Protein AF-I0AMF3-F1 (afdb_monomer_lite)

Secondary structure (DSSP, 8-state):
-PPPEEEE-TTSTTHHHHHHHHHTTT--EEEEEESSS---TTHHHHHT-TTEEEEEEE-STTHHHHHHHHHHHHHHH-SS-PEEEE---SSSS-TTSS--SEE-----HHHHHHHHHHHHHTT--S-EEEEEEEETTTTEEEEEEEEETB--THHHHHHHTT--HHHHHHHHHTTPPPPP------S--EE-HHHHHHHHHH-SS-HHHHHHHHHHHHTT-SEESS--GGGGGGS--

Sequence (237 aa):
MSNPALVLNCNNIMAWPVIRLLGKNNIPVDAIFGNRKTKANYYDILKNSKYIRNALLFDENKYEENLINLLIEYGQQCKLKPVLFLASDSVLIPPHLGNTSIATPFYDEQLKQLCEDIYKKLNLVGYANIEIKLDPRDNEYKIIEITTNRCNRQFAVTTLNGLNLPNQLYRFELNLSPQKVNYNFSWNFWMSEANEIRRIKGLKQNKLKEIFLLARRILKTGIFEIFDLRILSHLWH

Structure (mmCIF, N/CA/C/O backbone):
data_AF-I0AMF3-F1
#
_entry.id   AF-I0AMF3-F1
#
loop_
_atom_site.group_PDB
_atom_site.id
_atom_site.type_symbol
_atom_site.label_atom_id
_atom_site.label_alt_id
_atom_site.label_comp_id
_atom_site.label_asym_id
_atom_site.label_entity_id
_atom_site.label_seq_id
_atom_site.pdbx_PDB_ins_code
_atom_site.Cartn_x
_atom_site.Cartn_y
_atom_site.Cartn_z
_atom_site.occupancy
_atom_site.B_iso_or_equiv
_atom_site.auth_seq_id
_atom_site.auth_comp_id
_atom_site.auth_asym_id
_atom_site.auth_atom_id
_atom_site.pdbx_PDB_model_num
ATOM 1 N N . MET A 1 1 ? -19.870 3.910 14.026 1.00 58.53 1 MET A N 1
ATOM 2 C CA . MET A 1 1 ? -18.508 4.342 13.633 1.00 58.53 1 MET A CA 1
ATOM 3 C C . MET A 1 1 ? -17.761 3.115 13.141 1.00 58.53 1 MET A C 1
ATOM 5 O O . MET A 1 1 ? -17.931 2.072 13.753 1.00 58.53 1 MET A O 1
ATOM 9 N N . SER A 1 2 ? -17.021 3.207 12.037 1.00 79.81 2 SER A N 1
ATOM 10 C CA . SER A 1 2 ? -16.175 2.117 11.531 1.00 79.81 2 SER A CA 1
ATOM 11 C C . SER A 1 2 ? -14.818 2.095 12.245 1.00 79.81 2 SER A C 1
ATOM 13 O O . SER A 1 2 ? -14.379 3.113 12.786 1.00 79.81 2 SER A O 1
ATOM 15 N N . ASN A 1 3 ? -14.162 0.933 12.270 1.00 92.38 3 ASN A N 1
ATOM 16 C CA . ASN A 1 3 ? -12.818 0.766 12.823 1.00 92.38 3 ASN A CA 1
ATOM 17 C C . ASN A 1 3 ? -11.827 1.680 12.076 1.00 92.38 3 ASN A C 1
ATOM 19 O O . ASN A 1 3 ? -11.822 1.668 10.843 1.00 92.38 3 ASN A O 1
ATOM 23 N N . PRO A 1 4 ? -10.990 2.474 12.756 1.00 94.62 4 PRO A N 1
ATOM 24 C CA . PRO A 1 4 ? -10.030 3.315 12.057 1.00 94.62 4 PRO A CA 1
ATOM 25 C C . PRO A 1 4 ? -8.899 2.495 11.441 1.00 94.62 4 PRO A C 1
ATOM 27 O O . PRO A 1 4 ? -8.455 1.495 12.004 1.00 94.62 4 PRO A O 1
ATOM 30 N N . ALA A 1 5 ? -8.419 2.933 10.283 1.00 95.75 5 ALA A N 1
ATOM 31 C CA . ALA A 1 5 ? -7.165 2.463 9.724 1.00 95.75 5 ALA A CA 1
ATOM 32 C C . ALA A 1 5 ? -6.023 3.330 10.264 1.00 95.75 5 ALA A C 1
ATOM 34 O O . ALA A 1 5 ? -6.049 4.548 10.102 1.00 95.75 5 ALA A O 1
ATOM 35 N N . LEU A 1 6 ? -5.033 2.706 10.896 1.00 95.31 6 LEU A N 1
ATOM 36 C CA . LEU A 1 6 ? -3.836 3.368 11.402 1.00 95.31 6 LEU A CA 1
ATOM 37 C C . LEU A 1 6 ? -2.685 3.144 10.419 1.00 95.31 6 LEU A C 1
ATOM 39 O O . LEU A 1 6 ? -2.261 2.008 10.219 1.00 95.31 6 LEU A O 1
ATOM 43 N N . VAL A 1 7 ? -2.177 4.208 9.799 1.00 93.12 7 VAL A N 1
ATOM 44 C CA . VAL A 1 7 ? -1.093 4.131 8.807 1.00 93.12 7 VAL A CA 1
ATOM 45 C C . VAL A 1 7 ? 0.220 4.594 9.437 1.00 93.12 7 VAL A C 1
ATOM 47 O O . VAL A 1 7 ? 0.329 5.725 9.914 1.00 93.12 7 VAL A O 1
ATOM 50 N N . LEU A 1 8 ? 1.231 3.722 9.437 1.00 89.94 8 LEU A N 1
ATOM 51 C CA . LEU A 1 8 ? 2.560 3.999 9.992 1.00 89.94 8 LEU A CA 1
ATOM 52 C C . LEU A 1 8 ? 3.525 4.535 8.940 1.00 89.94 8 LEU A C 1
ATOM 54 O O . LEU A 1 8 ? 3.386 4.255 7.751 1.00 89.94 8 LEU A O 1
ATOM 58 N N . ASN A 1 9 ? 4.557 5.247 9.402 1.00 83.38 9 ASN A N 1
ATOM 59 C CA . ASN A 1 9 ? 5.622 5.810 8.567 1.00 83.38 9 ASN A CA 1
ATOM 60 C C . ASN A 1 9 ? 5.115 6.789 7.498 1.00 83.38 9 ASN A C 1
ATOM 62 O O . ASN A 1 9 ? 5.604 6.818 6.367 1.00 83.38 9 ASN A O 1
ATOM 66 N N . CYS A 1 10 ? 4.184 7.669 7.879 1.00 87.56 10 CYS A N 1
ATOM 67 C CA . CYS A 1 10 ? 3.593 8.658 6.973 1.00 87.56 10 CYS A CA 1
ATOM 68 C C . CYS A 1 10 ? 4.551 9.784 6.546 1.00 87.56 10 CYS A C 1
ATOM 70 O O . CYS A 1 10 ? 4.182 10.633 5.741 1.00 87.56 10 CYS A O 1
ATOM 72 N N . ASN A 1 11 ? 5.803 9.769 7.012 1.00 81.12 11 ASN A N 1
ATOM 73 C CA . ASN A 1 11 ? 6.880 10.596 6.460 1.00 81.12 11 ASN A CA 1
ATOM 74 C C . ASN A 1 11 ? 7.298 10.144 5.045 1.00 81.12 11 ASN A C 1
ATOM 76 O O . ASN A 1 11 ? 7.973 10.889 4.338 1.00 81.12 11 ASN A O 1
ATOM 80 N N . ASN A 1 12 ? 6.918 8.936 4.620 1.00 77.81 12 ASN A N 1
ATOM 81 C CA . ASN A 1 12 ? 7.235 8.391 3.305 1.00 77.81 12 ASN A CA 1
ATOM 82 C C . ASN A 1 12 ? 6.080 8.607 2.310 1.00 77.81 12 ASN A C 1
ATOM 84 O O . ASN A 1 12 ? 4.914 8.395 2.640 1.00 77.81 12 ASN A O 1
ATOM 88 N N . ILE A 1 13 ? 6.407 8.942 1.055 1.00 76.94 13 ILE A N 1
ATOM 89 C CA . ILE A 1 13 ? 5.426 9.084 -0.035 1.00 76.94 13 ILE A CA 1
ATOM 90 C C . ILE A 1 13 ? 4.586 7.818 -0.257 1.00 76.94 13 ILE A C 1
ATOM 92 O O . ILE A 1 13 ? 3.439 7.902 -0.685 1.00 76.94 13 ILE A O 1
ATOM 96 N N . MET A 1 14 ? 5.114 6.652 0.117 1.00 78.81 14 MET A N 1
ATOM 97 C CA . MET A 1 14 ? 4.415 5.370 0.050 1.00 78.81 14 MET A CA 1
ATOM 98 C C . MET A 1 14 ? 3.176 5.274 0.949 1.00 78.81 14 MET A C 1
ATOM 100 O O . MET A 1 14 ? 2.295 4.459 0.679 1.00 78.81 14 MET A O 1
ATOM 104 N N . ALA A 1 15 ? 3.050 6.126 1.970 1.00 84.19 15 ALA A N 1
ATOM 105 C CA . ALA A 1 15 ? 1.828 6.208 2.769 1.00 84.19 15 ALA A CA 1
ATOM 106 C C . ALA A 1 15 ? 0.674 6.863 1.998 1.00 84.19 15 ALA A C 1
ATOM 108 O O . ALA A 1 15 ? -0.495 6.579 2.263 1.00 84.19 15 ALA A O 1
ATOM 109 N N . TRP A 1 16 ? 0.984 7.707 1.008 1.00 82.94 16 TRP A N 1
ATOM 110 C CA . TRP A 1 16 ? -0.009 8.509 0.297 1.00 82.94 16 TRP A CA 1
ATOM 111 C C . TRP A 1 16 ? -1.062 7.668 -0.433 1.00 82.94 16 TRP A C 1
ATOM 113 O O . TRP A 1 16 ? -2.255 7.925 -0.234 1.00 82.94 16 TRP A O 1
ATOM 123 N N . PRO A 1 17 ? -0.700 6.640 -1.229 1.00 81.69 17 PRO A N 1
ATOM 124 C CA . PRO A 1 17 ? -1.695 5.786 -1.864 1.00 81.69 17 PRO A CA 1
ATOM 125 C C . PRO A 1 17 ? -2.581 5.065 -0.844 1.00 81.69 17 PRO A C 1
ATOM 127 O O . PRO A 1 17 ? -3.792 5.030 -1.034 1.00 81.69 17 PRO A O 1
ATOM 130 N N . VAL A 1 18 ? -2.017 4.550 0.254 1.00 88.00 18 VAL A N 1
ATOM 131 C CA . VAL A 1 18 ? -2.780 3.835 1.294 1.00 88.00 18 VAL A CA 1
ATOM 132 C C . VAL A 1 18 ? -3.832 4.754 1.917 1.00 88.00 18 VAL A C 1
ATOM 134 O O . VAL A 1 18 ? -5.021 4.439 1.877 1.00 88.00 18 VAL A O 1
ATOM 137 N N . ILE A 1 19 ? -3.411 5.930 2.395 1.00 90.44 19 ILE A N 1
ATOM 138 C CA . ILE A 1 19 ? -4.286 6.938 3.012 1.00 90.44 19 ILE A CA 1
ATOM 139 C C . ILE A 1 19 ? -5.438 7.311 2.071 1.00 90.44 19 ILE A C 1
ATOM 141 O O . ILE A 1 19 ? -6.606 7.293 2.460 1.00 90.44 19 ILE A O 1
ATOM 145 N N . ARG A 1 20 ? -5.134 7.606 0.802 1.00 86.31 20 ARG A N 1
ATOM 146 C CA . ARG A 1 20 ? -6.151 8.014 -0.179 1.00 86.31 20 ARG A CA 1
ATOM 147 C C . ARG A 1 20 ? -7.122 6.895 -0.520 1.00 86.31 20 ARG A C 1
ATOM 149 O O . ARG A 1 20 ? -8.313 7.154 -0.662 1.00 86.31 20 ARG A O 1
ATOM 156 N N . LEU A 1 21 ? -6.625 5.677 -0.725 1.00 87.44 21 LEU A N 1
ATOM 157 C CA . LEU A 1 21 ? -7.450 4.545 -1.146 1.00 87.44 21 LEU A CA 1
ATOM 158 C C . LEU A 1 21 ? -8.413 4.106 -0.048 1.00 87.44 21 LEU A C 1
ATOM 160 O O . LEU A 1 21 ? -9.546 3.743 -0.361 1.00 87.44 21 LEU A O 1
ATOM 164 N N . LEU A 1 22 ? -7.990 4.195 1.212 1.00 91.75 22 LEU A N 1
ATOM 165 C CA . LEU A 1 22 ? -8.854 3.976 2.367 1.00 91.75 22 LEU A CA 1
ATOM 166 C C . LEU A 1 22 ? -9.864 5.122 2.518 1.00 91.75 22 LEU A C 1
ATOM 168 O O . LEU A 1 22 ? -11.070 4.877 2.541 1.00 91.75 22 LEU A O 1
ATOM 172 N N . GLY A 1 23 ? -9.399 6.374 2.497 1.00 91.00 23 GLY A N 1
ATOM 173 C CA . GLY A 1 23 ? -10.263 7.547 2.634 1.00 91.00 23 GLY A CA 1
ATOM 174 C C . GLY A 1 23 ? -11.333 7.665 1.541 1.00 91.00 23 GLY A C 1
ATOM 175 O O . GLY A 1 23 ? -12.477 7.996 1.835 1.00 91.00 23 GLY A O 1
ATOM 176 N N . LYS A 1 24 ? -11.022 7.305 0.286 1.00 87.00 24 LYS A N 1
ATOM 177 C CA . LYS A 1 24 ? -12.006 7.242 -0.817 1.00 87.0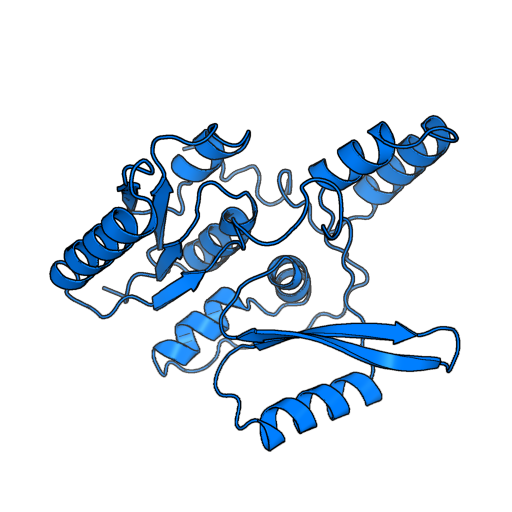0 24 LYS A CA 1
ATOM 178 C C . LYS A 1 24 ? -13.122 6.217 -0.591 1.00 87.00 24 LYS A C 1
ATOM 180 O O . LYS A 1 24 ? -14.181 6.343 -1.194 1.00 87.00 24 LYS A O 1
ATOM 185 N N . ASN A 1 25 ? -12.889 5.214 0.253 1.00 89.69 25 ASN A N 1
ATOM 186 C CA . ASN A 1 25 ? -13.902 4.244 0.669 1.00 89.69 25 ASN A CA 1
ATOM 187 C C . ASN A 1 25 ? -14.575 4.641 1.993 1.00 89.69 25 ASN A C 1
ATOM 189 O O . ASN A 1 25 ? -15.208 3.802 2.629 1.00 89.69 25 ASN A O 1
ATOM 193 N N . ASN A 1 26 ? -14.446 5.906 2.411 1.00 92.31 26 ASN A N 1
ATOM 194 C CA . ASN A 1 26 ? -14.980 6.437 3.667 1.00 92.31 26 ASN A CA 1
ATOM 195 C C . ASN A 1 26 ? -14.475 5.686 4.913 1.00 92.31 26 ASN A C 1
ATOM 197 O O . ASN A 1 26 ? -15.159 5.627 5.936 1.00 92.31 26 ASN A O 1
ATOM 201 N N . ILE A 1 27 ? -13.277 5.098 4.835 1.00 94.25 27 ILE A N 1
ATOM 202 C CA . ILE A 1 27 ? -12.610 4.501 5.991 1.00 94.25 27 ILE A CA 1
ATOM 203 C C . ILE A 1 27 ? -11.901 5.632 6.748 1.00 94.25 27 ILE A C 1
ATOM 205 O O . ILE A 1 27 ? -11.135 6.367 6.124 1.00 94.25 27 ILE A O 1
ATOM 209 N N . PRO A 1 28 ? -12.134 5.804 8.062 1.00 95.06 28 PRO A N 1
ATOM 210 C CA . PRO A 1 28 ? -11.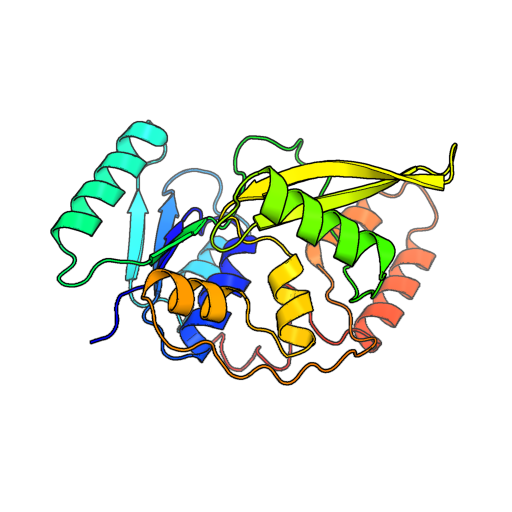434 6.812 8.847 1.00 95.06 28 PRO A CA 1
ATOM 211 C C . PRO A 1 28 ? -9.955 6.442 8.957 1.00 95.06 28 PRO A C 1
ATOM 213 O O . PRO A 1 28 ? -9.631 5.339 9.398 1.00 95.06 28 PRO A O 1
ATOM 216 N N . VAL A 1 29 ? -9.071 7.356 8.555 1.00 96.12 29 VAL A N 1
ATOM 217 C CA . VAL A 1 29 ? -7.621 7.128 8.535 1.00 96.12 29 VAL A CA 1
ATOM 218 C C . VAL A 1 29 ? -6.934 8.002 9.573 1.00 96.12 29 VAL A C 1
ATOM 220 O O . VAL A 1 29 ? -7.006 9.228 9.496 1.00 96.12 29 VAL A O 1
ATOM 223 N N . ASP A 1 30 ? -6.210 7.369 10.485 1.00 95.94 30 ASP A N 1
ATOM 224 C CA . ASP A 1 30 ? -5.291 8.032 11.403 1.00 95.94 30 ASP A CA 1
ATOM 225 C C . ASP A 1 30 ? -3.858 7.737 10.945 1.00 95.94 30 ASP A C 1
ATOM 227 O O . ASP A 1 30 ? -3.517 6.608 10.590 1.00 95.94 30 ASP A O 1
ATOM 231 N N . ALA A 1 31 ? -3.020 8.765 10.886 1.00 94.31 31 ALA A N 1
ATOM 232 C CA . ALA A 1 31 ? -1.706 8.708 10.257 1.00 94.31 31 ALA A CA 1
ATOM 233 C C . ALA A 1 31 ? -0.613 9.062 11.268 1.00 94.31 31 ALA A C 1
ATOM 235 O O . ALA A 1 31 ? -0.681 10.114 11.901 1.00 94.31 31 ALA A O 1
ATOM 236 N N . ILE A 1 32 ? 0.403 8.205 11.405 1.00 92.44 32 ILE A N 1
ATOM 237 C CA . ILE A 1 32 ? 1.540 8.419 12.311 1.00 92.44 32 ILE A CA 1
ATOM 238 C C . ILE A 1 32 ? 2.745 8.960 11.538 1.00 92.44 32 ILE A C 1
ATOM 240 O O . ILE A 1 32 ? 3.222 8.345 10.577 1.00 92.44 32 ILE A O 1
ATOM 244 N N . PHE A 1 33 ? 3.275 10.085 12.014 1.00 89.31 33 PHE A N 1
ATOM 245 C CA . PHE A 1 33 ? 4.460 10.760 11.497 1.00 89.31 33 PHE A CA 1
ATOM 246 C C . PHE A 1 33 ? 5.526 10.909 12.589 1.00 89.31 33 PHE A C 1
ATOM 248 O O . PHE A 1 33 ? 5.214 11.130 13.757 1.00 89.31 33 PHE A O 1
ATOM 255 N N . GLY A 1 34 ? 6.797 10.851 12.199 1.00 86.56 34 GLY A N 1
ATOM 256 C CA . GLY A 1 34 ? 7.912 11.235 13.067 1.00 86.56 34 GLY A CA 1
ATOM 257 C C . GLY A 1 34 ? 8.136 12.752 13.067 1.00 86.56 34 GLY A C 1
ATOM 258 O O . GLY A 1 34 ? 7.942 13.409 12.040 1.00 86.56 34 GLY A O 1
ATOM 259 N N . ASN A 1 35 ? 8.525 13.311 14.215 1.00 80.38 35 ASN A N 1
ATOM 260 C CA . ASN A 1 35 ? 8.704 14.750 14.431 1.00 80.38 35 ASN A CA 1
ATOM 261 C C . ASN A 1 35 ? 10.038 15.317 13.932 1.00 80.38 35 ASN A C 1
ATOM 263 O O . ASN A 1 35 ? 10.138 16.528 13.720 1.00 80.38 35 ASN A O 1
ATOM 267 N N . ARG A 1 36 ? 11.085 14.493 13.825 1.00 67.62 36 ARG A N 1
ATOM 268 C CA . ARG A 1 36 ? 12.472 14.949 13.661 1.00 67.62 36 ARG A CA 1
ATOM 269 C C . ARG A 1 36 ? 13.341 13.949 12.897 1.00 67.62 36 ARG A C 1
ATOM 271 O O . ARG A 1 36 ? 14.369 13.508 13.394 1.00 67.62 36 ARG A O 1
ATOM 278 N N . LYS A 1 37 ? 13.018 13.704 11.635 1.00 52.88 37 LYS A N 1
ATOM 279 C CA . LYS A 1 37 ? 13.976 13.331 10.588 1.00 52.88 37 LYS A CA 1
ATOM 280 C C . LYS A 1 37 ? 13.483 13.975 9.316 1.00 52.88 37 LYS A C 1
ATOM 282 O O . LYS A 1 37 ? 12.345 13.728 8.936 1.00 52.88 37 LYS A O 1
ATOM 287 N N . THR A 1 38 ? 14.316 14.866 8.758 1.00 49.94 38 THR A N 1
ATOM 288 C CA . THR A 1 38 ? 14.153 15.571 7.473 1.00 49.94 38 THR A CA 1
ATOM 289 C C . THR A 1 38 ? 12.745 15.426 6.923 1.00 49.94 38 THR A C 1
ATOM 291 O O . THR A 1 38 ? 12.492 14.400 6.288 1.00 49.94 38 THR A O 1
ATOM 294 N N . LYS A 1 39 ? 11.837 16.386 7.200 1.00 55.59 39 LYS A N 1
ATOM 295 C CA . LYS A 1 39 ? 10.519 16.437 6.547 1.00 55.59 39 LYS A CA 1
ATOM 296 C C . LYS A 1 39 ? 10.755 16.020 5.104 1.00 55.59 39 LYS A C 1
ATOM 298 O O . LYS A 1 39 ? 11.436 16.745 4.374 1.00 55.59 39 LYS A O 1
ATOM 303 N N . ALA A 1 40 ? 10.325 14.813 4.726 1.00 60.06 40 ALA A N 1
ATOM 304 C CA . ALA A 1 40 ? 10.496 14.403 3.347 1.00 60.06 40 ALA A CA 1
ATOM 305 C C . ALA A 1 40 ? 9.812 15.485 2.512 1.00 60.06 40 ALA A C 1
ATOM 307 O O . ALA A 1 40 ? 8.886 16.135 3.004 1.00 60.06 40 ALA A O 1
ATOM 308 N N . ASN A 1 41 ? 10.216 15.675 1.259 1.00 65.88 41 ASN A N 1
ATOM 309 C CA . ASN A 1 41 ? 9.630 16.720 0.405 1.00 65.88 41 ASN A CA 1
ATOM 310 C C . ASN A 1 41 ? 8.084 16.660 0.325 1.00 65.88 41 ASN A C 1
ATOM 312 O O . ASN A 1 41 ? 7.452 17.592 -0.156 1.00 65.88 41 ASN A O 1
ATOM 316 N N . TYR A 1 42 ? 7.483 15.564 0.794 1.00 70.31 42 TYR A N 1
ATOM 317 C CA . TYR A 1 42 ? 6.058 15.282 0.803 1.00 70.31 42 TYR A CA 1
ATOM 318 C C . TYR A 1 42 ? 5.386 15.392 2.178 1.00 70.31 42 TYR A C 1
ATOM 320 O O . TYR A 1 42 ? 4.172 15.261 2.227 1.00 70.31 42 TYR A O 1
ATOM 328 N N . TYR A 1 43 ? 6.116 15.628 3.276 1.00 78.00 43 TYR A N 1
ATOM 329 C CA . TYR A 1 43 ? 5.563 15.640 4.641 1.00 78.00 43 TYR A CA 1
ATOM 330 C C . TYR A 1 43 ? 4.372 16.591 4.770 1.00 78.00 43 TYR A C 1
ATOM 332 O O . TYR A 1 43 ? 3.301 16.178 5.205 1.00 78.00 43 TYR A O 1
ATOM 340 N N . ASP A 1 44 ? 4.540 17.850 4.355 1.00 78.38 44 ASP A N 1
ATOM 341 C CA . ASP A 1 44 ? 3.489 18.860 4.503 1.00 78.38 44 ASP A CA 1
ATOM 342 C C . ASP A 1 44 ? 2.286 18.548 3.592 1.00 78.38 44 ASP A C 1
ATOM 344 O O . ASP A 1 44 ? 1.145 18.783 3.974 1.00 78.38 44 ASP A O 1
ATOM 348 N N . ILE A 1 45 ? 2.511 17.937 2.425 1.00 78.00 45 ILE A N 1
ATOM 349 C CA . ILE A 1 45 ? 1.430 17.491 1.529 1.00 78.00 45 ILE A CA 1
ATOM 350 C C . ILE A 1 45 ? 0.664 16.320 2.158 1.00 78.00 45 ILE A C 1
ATOM 352 O O . ILE A 1 45 ? -0.564 16.291 2.149 1.00 78.00 45 ILE A O 1
ATOM 356 N N . LEU A 1 46 ? 1.398 15.356 2.717 1.00 81.44 46 LEU A N 1
ATOM 357 C CA . LEU A 1 46 ? 0.853 14.163 3.347 1.00 81.44 46 LEU A CA 1
ATOM 358 C C . LEU A 1 46 ? 0.026 14.507 4.578 1.00 81.44 46 LEU A C 1
ATOM 360 O O . LEU A 1 46 ? -1.125 14.097 4.671 1.00 81.44 46 LEU A O 1
ATOM 364 N N . LYS A 1 47 ? 0.600 15.283 5.499 1.00 85.12 47 LYS A N 1
ATOM 365 C CA . LYS A 1 47 ? -0.024 15.653 6.771 1.00 85.12 47 LYS A CA 1
ATOM 366 C C . LYS A 1 47 ? -1.330 16.424 6.591 1.00 85.12 47 LYS A C 1
ATOM 368 O O . LYS A 1 47 ? -2.246 16.234 7.379 1.00 85.12 47 LYS A O 1
ATOM 373 N N . ASN A 1 48 ? -1.421 17.244 5.545 1.00 84.44 48 ASN A N 1
ATOM 374 C CA . ASN A 1 48 ? -2.605 18.049 5.241 1.00 84.44 48 ASN A CA 1
ATOM 375 C C . ASN A 1 48 ? -3.606 17.331 4.314 1.00 84.44 48 ASN A C 1
ATOM 377 O O . ASN A 1 48 ? -4.464 17.969 3.708 1.00 84.44 48 ASN A O 1
ATOM 381 N N . SER A 1 49 ? -3.516 16.003 4.164 1.00 86.69 49 SER A N 1
ATOM 382 C CA . SER A 1 49 ? -4.514 15.256 3.393 1.00 86.69 49 SER A CA 1
ATOM 383 C C . SER A 1 49 ? -5.907 15.417 3.991 1.00 86.69 49 SER A C 1
ATOM 385 O O . SER A 1 49 ? -6.120 15.062 5.147 1.00 86.69 49 SER A O 1
ATOM 387 N N . LYS A 1 50 ? -6.904 15.753 3.167 1.00 88.69 50 LYS A N 1
ATOM 388 C CA . LYS A 1 50 ? -8.319 15.697 3.579 1.00 88.69 50 LYS A CA 1
ATOM 389 C C . LYS A 1 50 ? -8.810 14.294 3.967 1.00 88.69 50 LYS A C 1
ATOM 391 O O . LYS A 1 50 ? -9.893 14.148 4.519 1.00 88.69 50 LYS A O 1
ATOM 396 N N . TYR A 1 51 ? -8.062 13.253 3.593 1.00 92.38 51 TYR A N 1
ATOM 397 C CA . TYR A 1 51 ? -8.381 11.862 3.923 1.00 92.38 51 TYR A CA 1
ATOM 398 C C . TYR A 1 51 ? -7.820 11.429 5.281 1.00 92.38 51 TYR A C 1
ATOM 400 O O . TYR A 1 51 ? -8.150 10.337 5.735 1.00 92.38 51 TYR A O 1
ATOM 408 N N . ILE A 1 52 ? -6.985 12.255 5.919 1.00 93.88 52 ILE A N 1
ATOM 409 C CA . ILE A 1 52 ? -6.504 12.014 7.278 1.00 93.88 52 ILE A CA 1
ATOM 410 C C . ILE A 1 52 ? -7.498 12.639 8.249 1.00 93.88 52 ILE A C 1
ATOM 412 O O . ILE A 1 52 ? -7.792 13.828 8.179 1.00 93.88 52 ILE A O 1
ATOM 416 N N . ARG A 1 53 ? -7.993 11.820 9.174 1.00 94.44 53 ARG A N 1
ATOM 417 C CA . ARG A 1 53 ? -8.811 12.257 10.302 1.00 94.44 53 ARG A CA 1
ATOM 418 C C . ARG A 1 53 ? -7.930 12.813 11.416 1.00 94.44 53 ARG A C 1
ATOM 420 O O . ARG A 1 53 ? -8.170 13.924 11.869 1.00 94.44 53 ARG A O 1
ATOM 427 N N . ASN A 1 54 ? -6.910 12.054 11.827 1.00 93.81 54 ASN A N 1
ATOM 428 C CA . ASN A 1 54 ? -5.954 12.463 12.857 1.00 93.81 54 ASN A CA 1
ATOM 429 C C . ASN A 1 54 ? -4.511 12.275 12.376 1.00 93.81 54 ASN A C 1
ATOM 431 O O . ASN A 1 54 ? -4.141 11.192 11.922 1.00 93.81 54 ASN A O 1
ATOM 435 N N . ALA A 1 55 ? -3.681 13.309 12.527 1.00 92.88 55 ALA A N 1
ATOM 436 C CA . ALA A 1 55 ? -2.238 13.228 12.315 1.00 92.88 55 ALA A CA 1
ATOM 437 C C . ALA A 1 55 ? -1.524 13.132 13.671 1.00 92.88 55 ALA A C 1
ATOM 439 O O . ALA A 1 55 ? -1.451 14.110 14.415 1.00 92.88 55 ALA A O 1
ATOM 440 N N . LEU A 1 56 ? -1.003 11.950 13.983 1.00 93.25 56 LEU A N 1
ATOM 441 C CA . LEU A 1 56 ? -0.273 11.653 15.208 1.00 93.25 56 LEU A CA 1
ATOM 442 C C . LEU A 1 56 ? 1.223 11.849 14.983 1.00 93.25 56 LEU A C 1
ATOM 444 O O . LEU A 1 56 ? 1.758 11.519 13.924 1.00 93.25 56 LEU A O 1
ATOM 448 N N . LEU A 1 57 ? 1.894 12.380 15.995 1.00 91.19 57 LEU A N 1
ATOM 449 C CA . LEU A 1 57 ? 3.295 12.763 15.940 1.00 91.19 57 LEU A CA 1
ATOM 450 C C . LEU A 1 57 ? 4.061 12.072 17.068 1.00 91.19 57 LEU A C 1
ATOM 452 O O . LEU A 1 57 ? 3.615 12.127 18.210 1.00 91.19 57 LEU A O 1
ATOM 456 N N . PHE A 1 58 ? 5.225 11.488 16.779 1.00 89.50 58 PHE A N 1
ATOM 457 C CA . PHE A 1 58 ? 6.131 10.971 17.814 1.00 89.50 58 PHE A CA 1
ATOM 458 C C . PHE A 1 58 ? 7.549 11.518 17.659 1.00 89.50 58 PHE A C 1
ATOM 460 O O . PHE A 1 58 ? 7.983 11.872 16.562 1.00 89.50 58 PHE A O 1
ATOM 467 N N . ASP A 1 59 ? 8.278 11.608 18.770 1.00 88.62 59 ASP A N 1
ATOM 468 C CA . ASP A 1 59 ? 9.697 11.964 18.763 1.00 88.62 59 ASP A CA 1
ATOM 469 C C . ASP A 1 59 ? 10.564 10.787 18.288 1.00 88.62 59 ASP A C 1
ATOM 471 O O . ASP A 1 59 ? 10.420 9.660 18.755 1.00 88.62 59 ASP A O 1
ATOM 475 N N . GLU A 1 60 ? 11.507 11.055 17.390 1.00 86.25 60 GLU A N 1
ATOM 476 C CA . GLU A 1 60 ? 12.356 10.049 16.749 1.00 86.25 60 GLU A CA 1
ATOM 477 C C . GLU A 1 60 ? 13.706 9.836 17.454 1.00 86.25 60 GLU A C 1
ATOM 479 O O . GLU A 1 60 ? 14.452 8.943 17.048 1.00 86.25 60 GLU A O 1
ATOM 484 N N . ASN A 1 61 ? 14.029 10.606 18.507 1.00 85.69 61 ASN A N 1
ATOM 485 C CA . ASN A 1 61 ? 15.278 10.453 19.276 1.00 85.69 61 ASN A CA 1
ATOM 486 C C . ASN A 1 61 ? 15.450 9.035 19.852 1.00 85.69 61 ASN A C 1
ATOM 488 O O . ASN A 1 61 ? 16.558 8.507 19.892 1.00 85.69 61 ASN A O 1
ATOM 492 N N . LYS A 1 62 ? 14.337 8.412 20.254 1.00 87.69 62 LYS A N 1
ATOM 493 C CA . LYS A 1 62 ? 14.240 7.006 20.654 1.00 87.69 62 LYS A CA 1
ATOM 494 C C . LYS A 1 62 ? 13.144 6.314 19.850 1.00 87.69 62 LYS A C 1
ATOM 496 O O . LYS A 1 62 ? 12.085 5.982 20.370 1.00 87.69 62 LYS A O 1
ATOM 501 N N . TYR A 1 63 ? 13.394 6.178 18.550 1.00 85.75 63 TYR A N 1
ATOM 502 C CA . TYR A 1 63 ? 12.386 5.810 17.555 1.00 85.75 63 TYR A CA 1
ATOM 503 C C . TYR A 1 63 ? 11.498 4.621 17.959 1.00 85.75 63 TYR A C 1
ATOM 505 O O . TYR A 1 63 ? 10.281 4.762 17.952 1.00 85.75 63 TYR A O 1
ATOM 513 N N . GLU A 1 64 ? 12.084 3.475 18.321 1.00 87.44 64 GLU A N 1
ATOM 514 C CA . GLU A 1 64 ? 11.321 2.258 18.637 1.00 87.44 64 GLU A CA 1
ATOM 515 C C . GLU A 1 64 ? 10.490 2.414 19.913 1.00 87.44 64 GLU A C 1
ATOM 517 O O . GLU A 1 64 ? 9.282 2.200 19.882 1.00 87.44 64 GLU A O 1
ATOM 522 N N . GLU A 1 65 ? 11.123 2.849 21.007 1.00 92.94 65 GLU A N 1
ATOM 523 C CA . GLU A 1 65 ? 10.476 3.067 22.308 1.00 92.94 65 GLU A CA 1
ATOM 524 C C . GLU A 1 65 ? 9.302 4.048 22.173 1.00 92.94 65 GLU A C 1
ATOM 526 O O . GLU A 1 65 ? 8.176 3.750 22.568 1.00 92.94 65 GLU A O 1
ATOM 531 N N . ASN A 1 66 ? 9.537 5.191 21.529 1.00 92.75 66 ASN A N 1
ATOM 532 C CA . ASN A 1 66 ? 8.533 6.239 21.382 1.00 92.75 66 ASN A CA 1
ATOM 533 C C . ASN A 1 66 ? 7.401 5.841 20.428 1.00 92.75 66 ASN A C 1
ATOM 535 O O . ASN A 1 66 ? 6.245 6.178 20.685 1.00 92.75 66 ASN A O 1
ATOM 539 N N . LEU A 1 67 ? 7.705 5.130 19.336 1.00 91.38 67 LEU A N 1
ATOM 540 C CA . LEU A 1 67 ? 6.681 4.630 18.421 1.00 91.38 67 LEU A CA 1
ATOM 541 C C . LEU A 1 67 ? 5.805 3.580 19.110 1.00 91.38 67 LEU A C 1
ATOM 543 O O . LEU A 1 67 ? 4.584 3.651 19.002 1.00 91.38 67 LEU A O 1
ATOM 547 N N . ILE A 1 68 ? 6.404 2.633 19.836 1.00 93.31 68 ILE A N 1
ATOM 548 C CA . ILE A 1 68 ? 5.665 1.606 20.582 1.00 93.31 68 ILE A CA 1
ATOM 549 C C . ILE A 1 68 ? 4.761 2.257 21.630 1.00 93.31 68 ILE A C 1
ATOM 551 O O . ILE A 1 68 ? 3.576 1.931 21.684 1.00 93.31 68 ILE A O 1
ATOM 555 N N . ASN A 1 69 ? 5.277 3.213 22.407 1.00 95.69 69 ASN A N 1
ATOM 556 C CA . ASN A 1 69 ? 4.486 3.925 23.411 1.00 95.69 69 ASN A CA 1
ATOM 557 C C . ASN A 1 69 ? 3.298 4.662 22.776 1.00 95.69 69 ASN A C 1
ATOM 559 O O . ASN A 1 69 ? 2.167 4.479 23.221 1.00 95.69 69 ASN A O 1
ATOM 563 N N . LEU A 1 70 ? 3.516 5.388 21.671 1.00 94.94 70 LEU A N 1
ATOM 564 C CA . LEU A 1 70 ? 2.432 6.038 20.927 1.00 94.94 70 LEU A CA 1
ATOM 565 C C . LEU A 1 70 ? 1.371 5.027 20.457 1.00 94.94 70 LEU A C 1
ATOM 567 O O . LEU A 1 70 ? 0.175 5.302 20.539 1.00 94.94 70 LEU A O 1
ATOM 571 N N . LEU A 1 71 ? 1.787 3.863 19.946 1.00 94.25 71 LEU A N 1
ATOM 572 C CA . LEU A 1 71 ? 0.867 2.822 19.476 1.00 94.25 71 LEU A CA 1
ATOM 573 C C . LEU A 1 71 ? 0.035 2.227 20.617 1.00 94.25 71 LEU A C 1
ATOM 575 O O . LEU A 1 71 ? -1.158 1.980 20.431 1.00 94.25 71 LEU A O 1
ATOM 579 N N . ILE A 1 72 ? 0.647 2.017 21.785 1.00 94.75 72 ILE A N 1
ATOM 580 C CA . ILE A 1 72 ? -0.040 1.541 22.990 1.00 94.75 72 ILE A CA 1
ATOM 581 C C . ILE A 1 72 ? -1.066 2.581 23.451 1.00 94.75 72 ILE A C 1
ATOM 583 O O . ILE A 1 72 ? -2.238 2.240 23.617 1.00 94.75 72 ILE A O 1
ATOM 587 N N . GLU A 1 73 ? -0.657 3.842 23.596 1.00 95.44 73 GLU A N 1
ATOM 588 C CA . GLU A 1 73 ? -1.534 4.944 24.011 1.00 95.44 73 GLU A CA 1
ATOM 589 C C . GLU A 1 73 ? -2.714 5.122 23.047 1.00 95.44 73 GLU A C 1
ATOM 591 O O . GLU A 1 73 ? -3.870 5.203 23.467 1.00 95.44 73 GLU A O 1
ATOM 596 N N . TYR A 1 74 ? -2.447 5.107 21.739 1.00 95.12 74 TYR A N 1
ATOM 597 C CA . TYR A 1 74 ? -3.485 5.179 20.715 1.00 95.12 74 TYR A CA 1
ATOM 598 C C . TYR A 1 74 ? -4.452 3.990 20.801 1.00 95.12 74 TYR A C 1
ATOM 600 O O . TYR A 1 74 ? -5.673 4.166 20.749 1.00 95.12 74 TYR A O 1
ATOM 608 N N . GLY A 1 75 ? -3.923 2.774 20.964 1.00 93.12 75 GLY A N 1
ATOM 609 C CA . GLY A 1 75 ? -4.721 1.560 21.109 1.00 93.12 75 GLY A CA 1
ATOM 610 C C . GLY A 1 75 ? -5.653 1.606 22.322 1.00 93.12 75 GLY A C 1
ATOM 611 O O . GLY A 1 75 ? -6.815 1.222 22.205 1.00 93.12 75 GLY A O 1
ATOM 612 N N . GLN A 1 76 ? -5.186 2.140 23.453 1.00 93.94 76 GLN A N 1
ATOM 613 C CA . GLN A 1 76 ? -5.981 2.301 24.679 1.00 93.94 76 GLN A CA 1
ATOM 614 C C . GLN A 1 76 ? -7.143 3.295 24.519 1.00 93.94 76 GLN A C 1
ATOM 616 O O . GLN A 1 76 ? -8.183 3.138 25.155 1.00 93.94 76 GLN A O 1
ATOM 621 N N . GLN A 1 77 ? -6.994 4.304 23.658 1.00 92.31 77 GLN A N 1
ATOM 622 C CA . GLN A 1 77 ? -8.034 5.306 23.384 1.00 92.31 77 GLN A CA 1
ATOM 623 C C . GLN A 1 77 ? -9.075 4.825 22.359 1.00 92.31 77 GLN A C 1
ATOM 625 O O . GLN A 1 77 ? -10.164 5.400 22.232 1.00 92.31 77 GLN A O 1
ATOM 630 N N . CYS A 1 78 ? -8.760 3.776 21.600 1.00 90.44 78 CYS A N 1
ATOM 631 C CA . CYS A 1 78 ? -9.624 3.269 20.546 1.00 90.44 78 CYS A CA 1
ATOM 632 C C . CYS A 1 78 ? -10.816 2.483 21.111 1.00 90.44 78 CYS A C 1
ATOM 634 O O . CYS A 1 78 ? -10.667 1.400 21.664 1.00 90.44 78 CYS A O 1
ATOM 636 N N . LYS A 1 79 ? -12.041 2.966 20.856 1.00 91.06 79 LYS A N 1
ATOM 637 C CA . LYS A 1 79 ? -13.278 2.209 21.146 1.00 91.06 79 LYS A CA 1
ATOM 638 C C . LYS A 1 79 ? -13.442 0.954 20.279 1.00 91.06 79 LYS A C 1
ATOM 640 O O . LYS A 1 79 ? -14.165 0.038 20.652 1.00 91.06 79 LYS A O 1
ATOM 645 N N . LEU A 1 80 ? -12.836 0.950 19.092 1.00 90.88 80 LEU A N 1
ATOM 646 C CA . LEU A 1 80 ? -12.901 -0.128 18.105 1.00 90.88 80 LEU A CA 1
ATOM 647 C C . LEU A 1 80 ? -11.483 -0.498 17.679 1.00 90.88 80 LEU A C 1
ATOM 649 O O . LEU A 1 80 ? -10.660 0.396 17.495 1.00 90.88 80 LEU A O 1
ATOM 653 N N . LYS A 1 81 ? -11.217 -1.792 17.466 1.00 90.50 81 LYS A N 1
ATOM 654 C CA . LYS A 1 81 ? -9.890 -2.300 17.083 1.00 90.50 81 LYS A CA 1
ATOM 655 C C . LYS A 1 81 ? -9.405 -1.648 15.775 1.00 90.50 81 LYS A C 1
ATOM 657 O O . LYS A 1 81 ? -10.038 -1.885 14.745 1.00 90.50 81 LYS A O 1
ATOM 662 N N . PRO A 1 82 ? -8.320 -0.857 15.770 1.00 93.19 82 PRO A N 1
ATOM 663 C CA . PRO A 1 82 ? -7.792 -0.283 14.539 1.00 93.19 82 PRO A CA 1
ATOM 664 C C . PRO A 1 82 ? -7.184 -1.360 13.629 1.00 93.19 82 PRO A C 1
ATOM 666 O O . PRO A 1 82 ? -6.686 -2.377 14.113 1.00 93.19 82 PRO A O 1
ATOM 669 N N . VAL A 1 83 ? -7.182 -1.117 12.316 1.00 93.62 83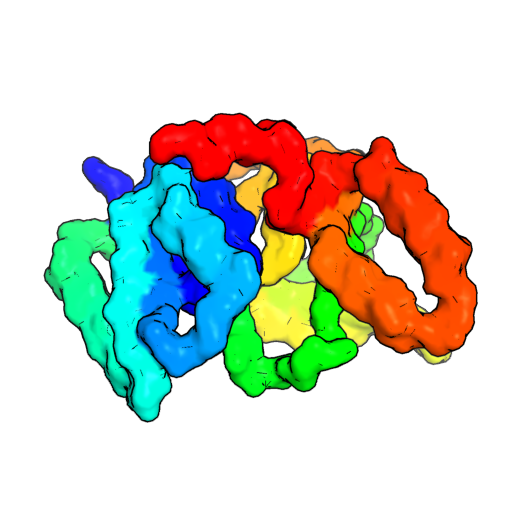 VAL A N 1
ATOM 670 C CA . VAL A 1 83 ? -6.441 -1.935 11.339 1.00 93.62 83 VAL A CA 1
ATOM 671 C C . VAL A 1 83 ? -5.122 -1.245 11.013 1.00 93.62 83 VAL A C 1
ATOM 673 O O . VAL A 1 83 ? -5.123 -0.089 10.591 1.00 93.62 83 VAL A O 1
ATOM 676 N N . LEU A 1 84 ? -4.003 -1.936 11.218 1.00 91.88 84 LEU A N 1
ATOM 677 C CA . LEU A 1 84 ? -2.663 -1.372 11.069 1.00 91.88 84 LEU A CA 1
ATOM 678 C C . LEU A 1 84 ? -2.124 -1.555 9.646 1.00 91.88 84 LEU A C 1
ATOM 680 O O . LEU A 1 84 ? -2.105 -2.669 9.131 1.00 91.88 84 LEU A O 1
ATOM 684 N N . PHE A 1 85 ? -1.617 -0.477 9.050 1.00 90.88 85 PHE A N 1
ATOM 685 C CA . PHE A 1 85 ? -0.981 -0.477 7.734 1.00 90.88 85 PHE A CA 1
ATOM 686 C C . PHE A 1 85 ? 0.462 0.024 7.820 1.00 90.88 85 PHE A C 1
ATOM 688 O O . PHE A 1 85 ? 0.728 1.120 8.318 1.00 90.88 85 PHE A O 1
ATOM 695 N N . LEU A 1 86 ? 1.394 -0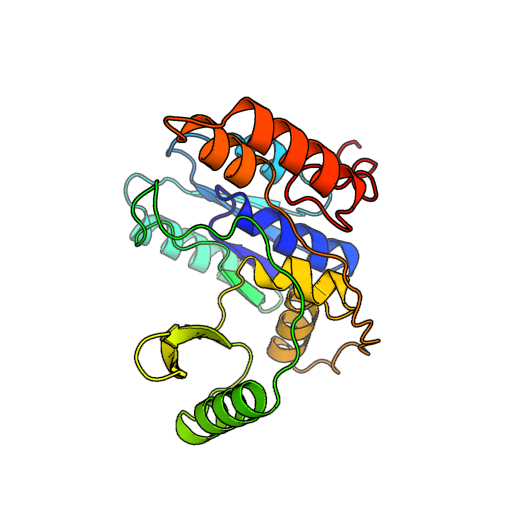.754 7.269 1.00 85.69 86 LEU A N 1
ATOM 696 C CA . LEU A 1 86 ? 2.811 -0.402 7.171 1.00 85.69 86 LEU A CA 1
ATOM 697 C C . LEU A 1 86 ? 3.118 0.175 5.787 1.00 85.69 86 LEU A C 1
ATOM 699 O O . LEU A 1 86 ? 2.966 -0.523 4.781 1.00 85.69 86 LEU A O 1
ATOM 703 N N . ALA A 1 87 ? 3.550 1.441 5.736 1.00 76.88 87 ALA A N 1
ATOM 704 C CA . ALA A 1 87 ? 3.767 2.147 4.474 1.00 76.88 87 ALA A CA 1
ATOM 705 C C . ALA A 1 87 ? 5.218 2.165 3.963 1.00 76.88 87 ALA A C 1
ATOM 707 O O . ALA A 1 87 ? 5.419 2.462 2.790 1.00 76.88 87 ALA A O 1
ATOM 708 N N . SER A 1 88 ? 6.247 1.883 4.774 1.00 69.31 88 SER A N 1
ATOM 709 C CA . SER A 1 88 ? 7.630 1.862 4.263 1.00 69.31 88 SER A CA 1
ATOM 710 C C . SER A 1 88 ? 8.646 1.126 5.129 1.00 69.31 88 SER A C 1
ATOM 712 O O . SER A 1 88 ? 8.539 1.141 6.356 1.00 69.31 88 SER A O 1
ATOM 714 N N . ASP A 1 89 ? 9.707 0.644 4.471 1.00 57.47 89 ASP A N 1
ATOM 715 C CA . ASP A 1 89 ? 10.931 0.114 5.081 1.00 57.47 89 ASP A CA 1
ATOM 716 C C . ASP A 1 89 ? 11.904 1.273 5.320 1.00 57.47 89 ASP A C 1
ATOM 718 O O . ASP A 1 89 ? 12.767 1.576 4.498 1.00 57.47 89 ASP A O 1
ATOM 722 N N . SER A 1 90 ? 11.765 1.994 6.426 1.00 50.44 90 SER A N 1
ATOM 723 C CA . SER A 1 90 ? 12.631 3.152 6.694 1.00 50.44 90 SER A CA 1
ATOM 724 C C . SER A 1 90 ? 14.096 2.777 6.999 1.00 50.44 90 SER A C 1
ATOM 726 O O . SER A 1 90 ? 14.865 3.664 7.357 1.00 50.44 90 SER A O 1
ATOM 728 N N . VAL A 1 91 ? 14.496 1.497 6.909 1.00 41.16 91 VAL A N 1
ATOM 729 C CA . VAL A 1 91 ? 15.770 1.017 7.485 1.00 41.16 91 VAL A CA 1
ATOM 730 C C . VAL A 1 91 ? 16.623 0.121 6.565 1.00 41.16 91 VAL A C 1
ATOM 732 O O . VAL A 1 91 ? 17.813 -0.007 6.821 1.00 41.16 91 VAL A O 1
ATOM 735 N N . LEU A 1 92 ? 16.109 -0.461 5.473 1.00 33.53 92 LEU A N 1
ATOM 736 C CA . LEU A 1 92 ? 16.809 -1.594 4.827 1.00 33.53 92 LEU A CA 1
ATOM 737 C C . LEU A 1 92 ? 17.391 -1.366 3.422 1.00 33.53 92 LEU A C 1
ATOM 739 O O . LEU A 1 92 ? 18.128 -2.224 2.945 1.00 33.53 92 LEU A O 1
ATOM 743 N N . ILE A 1 93 ? 17.131 -0.235 2.754 1.00 37.41 93 ILE A N 1
ATOM 744 C CA . ILE A 1 93 ? 17.531 -0.063 1.345 1.00 37.41 93 ILE A CA 1
ATOM 745 C C . ILE A 1 93 ? 18.490 1.128 1.172 1.00 37.41 93 ILE A C 1
ATOM 747 O O . ILE A 1 93 ? 18.145 2.246 1.566 1.00 37.41 93 ILE A O 1
ATOM 751 N N . PRO A 1 94 ? 19.673 0.945 0.543 1.00 33.12 94 PRO A N 1
ATOM 752 C CA . PRO A 1 94 ? 20.546 2.051 0.168 1.00 33.12 94 PRO A CA 1
ATOM 753 C C . PRO A 1 94 ? 19.764 3.096 -0.650 1.00 33.12 94 PRO A C 1
ATOM 755 O O . PRO A 1 94 ? 19.095 2.712 -1.612 1.00 33.12 94 PRO A O 1
ATOM 758 N N . PRO A 1 95 ? 19.873 4.407 -0.356 1.00 41.09 95 PRO A N 1
ATOM 759 C CA . PRO A 1 95 ? 19.018 5.470 -0.918 1.00 41.09 95 PRO A CA 1
ATOM 760 C C . PRO A 1 95 ? 19.004 5.612 -2.459 1.00 41.09 95 PRO A C 1
ATOM 762 O O . PRO A 1 95 ? 18.280 6.451 -3.007 1.00 41.09 95 PRO A O 1
ATOM 765 N N . HIS A 1 96 ? 19.774 4.794 -3.179 1.00 43.34 96 HIS A N 1
ATOM 766 C CA . HIS A 1 96 ? 19.995 4.871 -4.620 1.00 43.34 96 HIS A CA 1
ATOM 767 C C . HIS A 1 96 ? 19.739 3.563 -5.388 1.00 43.34 96 HIS A C 1
ATOM 769 O O . HIS A 1 96 ? 19.882 3.562 -6.609 1.00 43.34 96 HIS A O 1
ATOM 775 N N . LEU A 1 97 ? 19.333 2.471 -4.729 1.00 45.62 97 LEU A N 1
ATOM 776 C CA . LEU A 1 97 ? 19.076 1.175 -5.375 1.00 45.62 97 LEU A CA 1
ATOM 777 C C . LEU A 1 97 ? 17.695 0.635 -4.972 1.00 45.62 97 LEU A C 1
ATOM 779 O O . LEU A 1 97 ? 17.234 0.890 -3.871 1.00 45.62 97 LEU A O 1
ATOM 783 N N . GLY A 1 98 ? 17.014 -0.084 -5.870 1.00 54.25 98 GLY A N 1
ATOM 784 C CA . GLY A 1 98 ? 15.826 -0.884 -5.520 1.00 54.25 98 GLY A CA 1
ATOM 785 C C . GLY A 1 98 ? 14.454 -0.191 -5.529 1.00 54.25 98 GLY A C 1
ATOM 786 O O . GLY A 1 98 ? 13.464 -0.833 -5.205 1.00 54.25 98 GLY A O 1
ATOM 787 N N . ASN A 1 99 ? 14.335 1.080 -5.928 1.00 66.44 99 ASN A N 1
ATOM 788 C CA . ASN A 1 99 ? 13.022 1.738 -6.002 1.00 66.44 99 ASN A CA 1
ATOM 789 C C . ASN A 1 99 ? 12.334 1.520 -7.359 1.00 66.44 99 ASN A C 1
ATOM 791 O O . ASN A 1 99 ? 12.886 1.870 -8.402 1.00 66.44 99 ASN A O 1
ATOM 795 N N . THR A 1 100 ? 11.099 1.006 -7.350 1.00 69.88 100 THR A N 1
ATOM 796 C CA . THR A 1 100 ? 10.277 0.864 -8.562 1.00 69.88 100 THR A CA 1
ATOM 797 C C . THR A 1 100 ? 9.934 2.238 -9.145 1.00 69.88 100 THR A C 1
ATOM 799 O O . THR A 1 100 ? 9.323 3.076 -8.475 1.00 69.88 100 THR A O 1
ATOM 802 N N . SER A 1 101 ? 10.302 2.466 -10.406 1.00 73.94 101 SER A N 1
ATOM 803 C CA . SER A 1 101 ? 9.964 3.697 -11.140 1.00 73.94 101 SER A CA 1
ATOM 804 C C . SER A 1 101 ? 8.709 3.552 -11.994 1.00 73.94 101 SER A C 1
ATOM 806 O O . SER A 1 101 ? 7.954 4.507 -12.130 1.00 73.94 101 SER A O 1
ATOM 808 N N . ILE A 1 102 ? 8.479 2.365 -12.558 1.00 76.00 102 ILE A N 1
ATOM 809 C CA . ILE A 1 102 ? 7.310 2.031 -13.376 1.00 76.00 102 ILE A CA 1
ATOM 810 C C . ILE A 1 102 ? 6.834 0.642 -12.973 1.00 76.00 102 ILE A C 1
ATOM 812 O O . ILE A 1 102 ? 7.659 -0.238 -12.728 1.00 76.00 102 ILE A O 1
ATOM 816 N N . ALA A 1 103 ? 5.520 0.445 -12.944 1.00 79.94 103 ALA A N 1
ATOM 817 C CA . ALA A 1 103 ? 4.927 -0.872 -12.792 1.00 79.94 103 ALA A CA 1
ATOM 818 C C . ALA A 1 103 ? 3.686 -1.026 -13.684 1.00 79.94 103 ALA A C 1
ATOM 820 O O . ALA A 1 103 ? 2.841 -0.132 -13.767 1.00 79.94 103 ALA A O 1
ATOM 821 N N . THR A 1 104 ? 3.595 -2.174 -14.351 1.00 78.88 104 THR A N 1
ATOM 822 C CA . THR A 1 104 ? 2.518 -2.557 -15.272 1.00 78.88 104 THR A CA 1
ATOM 823 C C . THR A 1 104 ? 1.856 -3.837 -14.769 1.00 78.88 104 THR A C 1
ATOM 825 O O . THR A 1 104 ? 2.543 -4.673 -14.176 1.00 78.88 104 THR A O 1
ATOM 828 N N . PRO A 1 105 ? 0.555 -4.041 -15.018 1.00 80.38 105 PRO A N 1
ATOM 829 C CA . PRO A 1 105 ? -0.043 -5.353 -14.820 1.00 80.38 105 PRO A CA 1
ATOM 830 C C . PRO A 1 105 ? 0.555 -6.345 -15.826 1.00 80.38 105 PRO A C 1
ATOM 832 O O . PRO A 1 105 ? 0.793 -6.006 -16.985 1.00 80.38 105 PRO A O 1
ATOM 835 N N . PHE A 1 106 ? 0.800 -7.568 -15.374 1.00 83.06 106 PHE A N 1
ATOM 836 C CA . PHE A 1 106 ? 1.248 -8.675 -16.209 1.00 83.06 106 PHE A CA 1
ATOM 837 C C . PHE A 1 106 ? 0.588 -9.950 -15.692 1.00 83.06 106 PHE A C 1
ATOM 839 O O . PHE A 1 106 ? 0.481 -10.128 -14.478 1.00 83.06 106 PHE A O 1
ATOM 846 N N . TYR A 1 107 ? 0.100 -10.787 -16.604 1.00 85.12 107 TYR A N 1
ATOM 847 C CA . TYR A 1 107 ? -0.476 -12.080 -16.260 1.00 85.12 107 TYR A CA 1
ATOM 848 C C . TYR A 1 107 ? 0.478 -13.181 -16.691 1.00 85.12 107 TYR A C 1
ATOM 850 O O . TYR A 1 107 ? 0.902 -13.206 -17.844 1.00 85.12 107 TYR A O 1
ATOM 858 N N . ASP A 1 108 ? 0.767 -14.086 -15.767 1.00 89.19 108 ASP A N 1
ATOM 859 C CA . ASP A 1 108 ? 1.592 -15.255 -16.009 1.00 89.19 108 ASP A CA 1
ATOM 860 C C . ASP A 1 108 ? 1.078 -16.412 -15.150 1.00 89.19 108 ASP A C 1
ATOM 862 O O . ASP A 1 108 ? 0.992 -16.301 -13.922 1.00 89.19 108 ASP A O 1
ATOM 866 N N . GLU A 1 109 ? 0.685 -17.503 -15.804 1.00 92.25 109 GLU A N 1
ATOM 867 C CA . GLU A 1 109 ? 0.087 -18.656 -15.129 1.00 92.25 109 GLU A CA 1
ATOM 868 C C . GLU A 1 109 ? 1.104 -19.387 -14.243 1.00 92.25 109 GLU A C 1
ATOM 870 O O . GLU A 1 109 ? 0.766 -19.819 -13.141 1.00 92.25 109 GLU A O 1
ATOM 875 N N . GLN A 1 110 ? 2.365 -19.479 -14.679 1.00 91.50 110 GLN A N 1
ATOM 876 C CA . GLN A 1 110 ? 3.423 -20.143 -13.919 1.00 91.50 110 GLN A CA 1
ATOM 877 C C . GLN A 1 110 ? 3.718 -19.369 -12.631 1.00 91.50 110 GLN A C 1
ATOM 879 O O . GLN A 1 110 ? 3.807 -19.966 -11.557 1.00 91.50 110 GLN A O 1
ATOM 884 N N . LEU A 1 111 ? 3.799 -18.037 -12.711 1.00 92.38 111 LEU A N 1
ATOM 885 C CA . LEU A 1 111 ? 3.942 -17.182 -11.532 1.00 92.38 111 LEU A CA 1
ATOM 886 C C . LEU A 1 111 ? 2.728 -17.259 -10.610 1.00 92.38 111 LEU A C 1
ATOM 888 O O . LEU A 1 111 ? 2.895 -17.304 -9.392 1.00 92.38 111 LEU A O 1
ATOM 892 N N . LYS A 1 112 ? 1.510 -17.288 -11.162 1.00 93.00 112 LYS A N 1
ATOM 893 C CA . LYS A 1 112 ? 0.289 -17.445 -10.364 1.00 93.00 112 LYS A CA 1
ATOM 894 C C . LYS A 1 112 ? 0.328 -18.753 -9.568 1.00 93.00 112 LYS A C 1
ATOM 896 O O . LYS A 1 112 ? 0.118 -18.717 -8.356 1.00 93.00 112 LYS A O 1
ATOM 901 N N . GLN A 1 113 ? 0.638 -19.875 -10.219 1.00 95.25 113 GLN A N 1
ATOM 902 C CA . GLN A 1 113 ? 0.730 -21.177 -9.558 1.00 95.25 113 GLN A CA 1
ATOM 903 C C . GLN A 1 113 ? 1.835 -21.200 -8.495 1.00 95.25 113 GLN A C 1
ATOM 905 O O . GLN A 1 113 ? 1.602 -21.663 -7.380 1.00 95.25 113 GLN A O 1
ATOM 910 N N . LEU A 1 114 ? 3.009 -20.637 -8.802 1.00 94.06 114 LEU A N 1
ATOM 911 C CA . LEU A 1 114 ? 4.109 -20.505 -7.846 1.00 94.06 114 LEU A CA 1
ATOM 912 C C . LEU A 1 114 ? 3.679 -19.719 -6.598 1.00 94.06 114 LEU A C 1
ATOM 914 O O . LEU A 1 114 ? 3.930 -20.157 -5.476 1.00 94.06 114 LEU A O 1
ATOM 918 N N . CYS A 1 115 ? 3.000 -18.583 -6.774 1.00 93.62 115 CYS A N 1
ATOM 919 C CA . CYS A 1 115 ? 2.485 -17.778 -5.668 1.00 93.62 115 CYS A CA 1
ATOM 920 C C . CYS A 1 115 ? 1.442 -18.537 -4.832 1.00 93.62 115 CYS A C 1
ATOM 922 O O . CYS A 1 115 ? 1.522 -18.516 -3.605 1.00 93.62 115 CYS A O 1
ATOM 924 N N . GLU A 1 116 ? 0.493 -19.239 -5.459 1.00 94.88 116 GLU A N 1
ATOM 925 C CA . GLU A 1 116 ? -0.494 -20.062 -4.743 1.00 94.88 116 GLU A CA 1
ATOM 926 C C . GLU A 1 116 ? 0.163 -21.195 -3.942 1.00 94.88 116 GLU A C 1
ATOM 928 O O . GLU A 1 116 ? -0.226 -21.459 -2.801 1.00 94.88 116 GLU A O 1
ATOM 933 N N . ASP A 1 117 ? 1.179 -21.843 -4.511 1.00 95.69 117 ASP A N 1
ATOM 934 C CA . ASP A 1 117 ? 1.928 -22.906 -3.847 1.00 95.69 117 ASP A CA 1
ATOM 935 C C . ASP A 1 117 ? 2.718 -22.379 -2.648 1.00 95.69 117 ASP A C 1
ATOM 937 O O . ASP A 1 117 ? 2.729 -23.024 -1.598 1.00 95.69 117 ASP A O 1
ATOM 941 N N . ILE A 1 118 ? 3.344 -21.203 -2.771 1.00 94.50 118 ILE A N 1
ATOM 942 C CA . ILE A 1 118 ? 4.011 -20.519 -1.653 1.00 94.50 118 ILE A CA 1
ATOM 943 C C . ILE A 1 118 ? 3.000 -20.244 -0.538 1.00 94.50 118 ILE A C 1
ATOM 945 O O . ILE A 1 118 ? 3.253 -20.599 0.613 1.00 94.50 118 ILE A O 1
ATOM 949 N N . TYR A 1 119 ? 1.842 -19.669 -0.876 1.00 94.81 119 TYR A N 1
ATOM 950 C CA . TYR A 1 119 ? 0.780 -19.375 0.087 1.00 94.81 119 TYR A CA 1
ATOM 951 C C . TYR A 1 119 ? 0.329 -20.625 0.848 1.00 94.81 119 TYR A C 1
ATOM 953 O O . TYR A 1 119 ? 0.246 -20.597 2.075 1.00 94.81 119 TYR A O 1
ATOM 961 N N . LYS A 1 120 ? 0.095 -21.738 0.141 1.00 96.00 120 LYS A N 1
ATOM 962 C CA . LYS A 1 120 ? -0.311 -23.012 0.753 1.00 96.00 120 LYS A CA 1
ATOM 963 C C . LYS A 1 120 ? 0.792 -23.606 1.628 1.00 96.00 120 LYS A C 1
ATOM 965 O O . LYS A 1 120 ? 0.534 -23.952 2.776 1.00 96.00 120 LYS A O 1
ATOM 970 N N . LYS A 1 121 ? 2.021 -23.716 1.108 1.00 96.38 121 LYS A N 1
ATOM 971 C CA . LYS A 1 121 ? 3.150 -24.365 1.802 1.00 96.38 121 LYS A CA 1
ATOM 972 C C . LYS A 1 121 ? 3.583 -23.615 3.057 1.00 96.38 121 LYS A C 1
ATOM 974 O O . LYS A 1 121 ? 3.968 -24.247 4.033 1.00 96.38 121 LYS A O 1
ATOM 979 N N . LEU A 1 122 ? 3.522 -22.286 3.028 1.00 94.44 122 LEU A N 1
ATOM 980 C CA . LEU A 1 122 ? 3.860 -21.439 4.171 1.00 94.44 122 LEU A CA 1
ATOM 981 C C . LEU A 1 122 ? 2.655 -21.139 5.073 1.00 94.44 122 LEU A C 1
ATOM 983 O O . LEU A 1 122 ? 2.815 -20.445 6.073 1.00 94.44 122 LEU A O 1
ATOM 987 N N . ASN A 1 123 ? 1.465 -21.648 4.731 1.00 93.88 123 ASN A N 1
ATOM 988 C CA . AS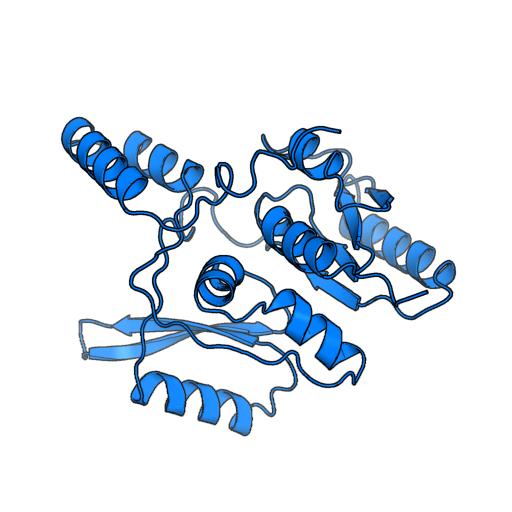N A 1 123 ? 0.211 -21.363 5.426 1.00 93.88 123 ASN A CA 1
ATOM 989 C C . ASN A 1 123 ? -0.022 -19.848 5.614 1.00 93.88 123 ASN A C 1
ATOM 991 O O . ASN A 1 123 ? -0.364 -19.380 6.702 1.00 93.88 123 ASN A O 1
ATOM 995 N N . LEU A 1 124 ? 0.230 -19.068 4.555 1.00 91.62 124 LEU A N 1
ATOM 996 C CA . LEU A 1 124 ? 0.065 -17.617 4.588 1.00 91.62 124 LEU A CA 1
ATOM 997 C C . LEU A 1 124 ? -1.418 -17.259 4.630 1.00 91.62 124 LEU A C 1
ATOM 999 O O . LEU A 1 124 ? -2.216 -17.723 3.816 1.00 91.62 124 LEU A O 1
ATOM 1003 N N . VAL A 1 125 ? -1.761 -16.368 5.555 1.00 90.00 125 VAL A N 1
ATOM 1004 C CA . VAL A 1 125 ? -3.112 -15.843 5.745 1.00 90.00 125 VAL A CA 1
ATOM 1005 C C . VAL A 1 125 ? -3.086 -14.331 5.543 1.00 90.00 125 VAL A C 1
ATOM 1007 O O . VAL A 1 125 ? -2.164 -13.647 5.985 1.00 90.00 125 VAL A O 1
ATOM 1010 N N . GLY A 1 126 ? -4.100 -13.807 4.856 1.00 88.06 126 GLY A N 1
ATOM 1011 C CA . GLY A 1 126 ? -4.193 -12.389 4.526 1.00 88.06 126 GLY A CA 1
ATOM 1012 C C . GLY A 1 126 ? -3.316 -11.999 3.338 1.00 88.06 126 GLY A C 1
ATOM 1013 O O . GLY A 1 126 ? -3.272 -12.686 2.315 1.00 88.06 126 GLY A O 1
ATOM 1014 N N . TYR A 1 127 ? -2.658 -10.848 3.442 1.00 87.12 127 TYR A N 1
ATOM 1015 C CA . TYR A 1 127 ? -1.905 -10.257 2.340 1.00 87.12 127 TYR A CA 1
ATOM 1016 C C . TYR A 1 127 ? -0.393 -10.482 2.478 1.00 87.12 127 TYR A C 1
ATOM 1018 O O . TYR A 1 127 ? 0.198 -10.196 3.521 1.00 87.12 127 TYR A O 1
ATOM 1026 N N . ALA A 1 128 ? 0.247 -10.897 1.386 1.00 88.69 128 ALA A N 1
ATOM 1027 C CA . ALA A 1 128 ? 1.691 -10.946 1.239 1.00 88.69 128 ALA A CA 1
ATOM 1028 C C . ALA A 1 128 ? 2.103 -10.408 -0.137 1.00 88.69 128 ALA A C 1
ATOM 1030 O O . ALA A 1 128 ? 1.499 -10.719 -1.161 1.00 88.69 128 ALA A O 1
ATOM 1031 N N . ASN A 1 129 ? 3.158 -9.601 -0.143 1.00 87.19 129 ASN A N 1
ATOM 1032 C CA . ASN A 1 129 ? 3.890 -9.227 -1.339 1.00 87.19 129 ASN A CA 1
ATOM 1033 C C . ASN A 1 129 ? 4.990 -10.265 -1.594 1.00 87.19 129 ASN A C 1
ATOM 1035 O O . ASN A 1 129 ? 5.760 -10.554 -0.680 1.00 87.19 129 ASN A O 1
ATOM 1039 N N . ILE A 1 130 ? 5.104 -10.769 -2.821 1.00 89.19 130 ILE A N 1
ATOM 1040 C CA . ILE A 1 130 ? 6.171 -11.686 -3.232 1.00 89.19 130 ILE A CA 1
ATOM 1041 C C . ILE A 1 130 ? 6.941 -11.021 -4.380 1.00 89.19 130 ILE A C 1
ATOM 1043 O O . ILE A 1 130 ? 6.398 -10.824 -5.467 1.00 89.19 130 ILE A O 1
ATOM 1047 N N . GLU A 1 131 ? 8.200 -10.647 -4.142 1.00 88.62 131 GLU A N 1
ATOM 1048 C CA . GLU A 1 131 ? 9.100 -10.140 -5.180 1.00 88.62 131 GLU A CA 1
ATOM 1049 C C . GLU A 1 131 ? 9.799 -11.312 -5.871 1.00 88.62 131 GLU A C 1
ATOM 1051 O O . GLU A 1 131 ? 10.491 -12.106 -5.233 1.00 88.62 131 GLU A O 1
ATOM 1056 N N . ILE A 1 132 ? 9.629 -11.404 -7.190 1.00 90.56 132 ILE A N 1
ATOM 1057 C CA . ILE A 1 132 ? 10.181 -12.471 -8.029 1.00 90.56 132 ILE A CA 1
ATOM 1058 C C . ILE A 1 132 ? 10.938 -11.833 -9.193 1.00 90.56 132 ILE A C 1
ATOM 1060 O O . ILE A 1 132 ? 10.492 -10.836 -9.767 1.00 90.56 132 ILE A O 1
ATOM 1064 N N . LYS A 1 133 ? 12.079 -12.417 -9.561 1.00 91.06 133 LYS A N 1
ATOM 1065 C CA . LYS A 1 133 ? 12.837 -12.055 -10.765 1.00 91.06 133 LYS A CA 1
ATOM 1066 C C . LYS A 1 133 ? 12.993 -13.264 -11.674 1.00 91.06 133 LYS A C 1
ATOM 1068 O O . LYS A 1 133 ? 13.244 -14.360 -11.191 1.00 91.06 133 LYS A O 1
ATOM 1073 N N . LEU A 1 134 ? 12.875 -13.042 -12.978 1.00 90.88 134 LEU A N 1
ATOM 1074 C CA . LEU A 1 134 ? 13.289 -14.009 -13.990 1.00 90.88 134 LEU A CA 1
ATOM 1075 C C . LEU A 1 134 ? 14.804 -13.881 -14.177 1.00 90.88 134 LEU A C 1
ATOM 1077 O O . LEU A 1 134 ? 15.292 -12.793 -14.497 1.00 90.88 134 LEU A O 1
ATOM 1081 N N . ASP A 1 135 ? 15.547 -14.955 -13.937 1.00 91.88 135 ASP A N 1
ATOM 1082 C CA . ASP A 1 135 ? 16.989 -14.972 -14.156 1.00 91.88 135 ASP A CA 1
ATOM 1083 C C . ASP A 1 135 ? 17.287 -15.307 -15.623 1.00 91.88 135 ASP A C 1
ATOM 1085 O O . ASP A 1 135 ? 16.944 -16.389 -16.084 1.00 91.88 135 ASP A O 1
ATOM 1089 N N . PRO A 1 136 ? 17.928 -14.411 -16.393 1.00 91.81 136 PRO A N 1
ATOM 1090 C CA . PRO A 1 136 ? 18.138 -14.627 -17.824 1.00 91.81 136 PRO A CA 1
ATOM 1091 C C . PRO A 1 136 ? 19.179 -15.711 -18.141 1.00 91.81 136 PRO A C 1
ATOM 1093 O O . PRO A 1 136 ? 19.350 -16.054 -19.307 1.00 91.81 136 PRO A O 1
ATOM 1096 N N . ARG A 1 137 ? 19.924 -16.210 -17.143 1.00 94.38 137 ARG A N 1
ATOM 1097 C CA . ARG A 1 137 ? 20.972 -17.224 -17.347 1.00 94.38 137 ARG A CA 1
ATOM 1098 C C . ARG A 1 137 ? 20.393 -18.622 -17.524 1.00 94.38 137 ARG A C 1
ATOM 1100 O O . ARG A 1 137 ? 20.933 -19.401 -18.299 1.00 94.38 137 ARG A O 1
ATOM 1107 N N . ASP A 1 138 ? 19.333 -18.920 -16.785 1.00 96.06 138 ASP A N 1
ATOM 1108 C CA . ASP A 1 138 ? 18.636 -20.209 -16.785 1.00 96.06 138 ASP A CA 1
ATOM 1109 C C . ASP A 1 138 ? 17.151 -20.082 -17.162 1.00 96.06 138 ASP A C 1
ATOM 1111 O O . ASP A 1 138 ? 16.498 -21.090 -17.395 1.00 96.06 138 ASP A O 1
ATOM 1115 N N . ASN A 1 139 ? 16.647 -18.855 -17.316 1.00 90.88 139 ASN A N 1
ATOM 1116 C CA . ASN A 1 139 ? 15.258 -18.534 -17.635 1.00 90.88 139 ASN A CA 1
ATOM 1117 C C . ASN A 1 139 ? 14.263 -19.014 -16.560 1.00 90.88 139 ASN A C 1
ATOM 1119 O O . ASN A 1 139 ? 13.102 -19.283 -16.860 1.00 90.88 139 ASN A O 1
ATOM 1123 N N . GLU A 1 140 ? 14.721 -19.083 -15.306 1.00 92.62 140 GLU A N 1
ATOM 1124 C CA . GLU A 1 140 ? 13.941 -19.541 -14.156 1.00 92.62 140 GLU A CA 1
ATOM 1125 C C . GLU A 1 140 ? 13.509 -18.382 -13.248 1.00 92.62 140 GLU A C 1
ATOM 1127 O O . GLU A 1 140 ? 14.221 -17.384 -13.065 1.00 92.62 140 GLU A O 1
ATOM 1132 N N . TYR A 1 141 ? 12.339 -18.525 -12.623 1.00 92.81 141 TYR A N 1
ATOM 1133 C CA . TYR A 1 141 ? 11.843 -17.569 -11.634 1.00 92.81 141 TYR A CA 1
ATOM 1134 C C . TYR A 1 141 ? 12.502 -17.777 -10.268 1.00 92.81 141 TYR A C 1
ATOM 1136 O O . TYR A 1 141 ? 12.515 -18.875 -9.717 1.00 92.81 141 TYR A O 1
ATOM 1144 N N . LYS A 1 142 ? 13.005 -16.689 -9.678 1.00 92.56 142 LYS A N 1
ATOM 1145 C CA . LYS A 1 142 ? 13.699 -16.680 -8.385 1.00 92.56 142 LYS A CA 1
ATOM 1146 C C . LYS A 1 142 ? 13.020 -15.714 -7.427 1.00 92.56 142 LYS A C 1
ATOM 1148 O O . LYS A 1 142 ? 12.861 -14.531 -7.732 1.00 92.56 142 LYS A O 1
ATOM 1153 N N . ILE A 1 143 ? 12.625 -16.232 -6.267 1.00 92.12 143 ILE A N 1
ATOM 1154 C CA . ILE A 1 143 ? 12.040 -15.444 -5.179 1.00 92.12 143 ILE A CA 1
ATOM 1155 C C . ILE A 1 143 ? 13.151 -14.593 -4.559 1.00 92.12 143 ILE A C 1
ATOM 1157 O O . ILE A 1 143 ? 14.210 -15.110 -4.206 1.00 92.12 143 ILE A O 1
ATOM 1161 N N . ILE A 1 144 ? 12.907 -13.292 -4.443 1.00 90.12 144 ILE A N 1
ATOM 1162 C CA . ILE A 1 144 ? 13.834 -12.320 -3.857 1.00 90.12 144 ILE A CA 1
ATOM 1163 C C . ILE A 1 144 ? 13.426 -11.993 -2.424 1.00 90.12 144 ILE A C 1
ATOM 1165 O O . ILE A 1 144 ? 14.258 -12.022 -1.523 1.00 90.12 144 ILE A O 1
ATOM 1169 N N . GLU A 1 145 ? 12.146 -11.689 -2.215 1.00 87.38 145 GLU A N 1
ATOM 1170 C CA . GLU A 1 145 ? 11.603 -11.293 -0.919 1.00 87.38 145 GLU A CA 1
ATOM 1171 C C . GLU A 1 145 ? 10.134 -11.718 -0.816 1.00 87.38 145 GLU A C 1
ATOM 1173 O O . GLU A 1 145 ? 9.380 -11.624 -1.784 1.00 87.38 145 GLU A O 1
ATOM 1178 N N . ILE A 1 146 ? 9.714 -12.144 0.376 1.00 88.38 146 ILE A N 1
ATOM 1179 C CA . ILE A 1 146 ? 8.301 -12.250 0.747 1.00 88.38 146 ILE A CA 1
ATOM 1180 C C . ILE A 1 146 ? 8.073 -11.276 1.900 1.00 88.38 146 ILE A C 1
ATOM 1182 O O . ILE A 1 146 ? 8.680 -11.429 2.958 1.00 88.38 146 ILE A O 1
ATOM 1186 N N . THR A 1 147 ? 7.191 -10.291 1.723 1.00 86.19 147 THR A N 1
ATOM 1187 C CA . THR A 1 147 ? 6.790 -9.386 2.806 1.00 86.19 147 THR A CA 1
ATOM 1188 C C . THR A 1 147 ? 5.309 -9.519 3.126 1.00 86.19 147 THR A C 1
ATOM 1190 O O . THR A 1 147 ? 4.446 -9.154 2.328 1.00 86.19 147 THR A O 1
ATOM 1193 N N . THR A 1 148 ? 4.999 -9.984 4.332 1.00 84.75 148 THR A N 1
ATOM 1194 C CA . THR A 1 148 ? 3.626 -10.087 4.837 1.00 84.75 148 THR A CA 1
ATOM 1195 C C . THR A 1 148 ? 3.104 -8.736 5.315 1.00 84.75 148 THR A C 1
ATOM 1197 O O . THR A 1 148 ? 3.837 -7.965 5.932 1.00 84.75 148 THR A O 1
ATOM 1200 N N . ASN A 1 149 ? 1.824 -8.462 5.060 1.00 78.31 149 ASN A N 1
ATOM 1201 C CA . ASN A 1 149 ? 1.088 -7.300 5.566 1.00 78.31 149 ASN A CA 1
ATOM 1202 C C . ASN A 1 149 ? 1.722 -5.923 5.250 1.00 78.31 149 ASN A C 1
ATOM 1204 O O . ASN A 1 149 ? 1.465 -4.928 5.932 1.00 78.31 149 ASN A O 1
ATOM 1208 N N . ARG A 1 150 ? 2.563 -5.846 4.206 1.00 80.69 150 ARG A N 1
ATOM 1209 C CA . ARG A 1 150 ? 3.236 -4.608 3.795 1.00 80.69 150 ARG A CA 1
ATOM 1210 C C . ARG A 1 150 ? 2.778 -4.124 2.433 1.00 80.69 150 ARG A C 1
ATOM 1212 O O . ARG A 1 150 ? 2.997 -4.744 1.396 1.00 80.69 150 ARG A O 1
ATOM 1219 N N . CYS A 1 151 ? 2.235 -2.925 2.451 1.00 73.75 151 CYS A N 1
ATOM 1220 C CA . CYS A 1 151 ? 1.738 -2.234 1.284 1.00 73.75 151 CYS A CA 1
ATOM 1221 C C . CYS A 1 151 ? 2.922 -1.640 0.509 1.00 73.75 151 CYS A C 1
ATOM 1223 O O . CYS A 1 151 ? 3.640 -0.803 1.048 1.00 73.75 151 CYS A O 1
ATOM 1225 N N . ASN A 1 152 ? 3.138 -2.044 -0.745 1.00 72.38 152 ASN A N 1
ATOM 1226 C CA . ASN A 1 152 ? 4.153 -1.432 -1.613 1.00 72.38 152 ASN A CA 1
ATOM 1227 C C . ASN A 1 152 ? 3.494 -0.806 -2.862 1.00 72.38 152 ASN A C 1
ATOM 1229 O O . ASN A 1 152 ? 2.269 -0.787 -3.006 1.00 72.38 152 ASN A O 1
ATOM 1233 N N . ARG A 1 153 ? 4.303 -0.289 -3.794 1.00 70.19 153 ARG A N 1
ATOM 1234 C CA . ARG A 1 153 ? 3.900 0.416 -5.030 1.00 70.19 153 ARG A CA 1
ATOM 1235 C C . ARG A 1 153 ? 2.905 -0.371 -5.896 1.00 70.19 153 ARG A C 1
ATOM 1237 O O . ARG A 1 153 ? 2.156 0.221 -6.670 1.00 70.19 153 ARG A O 1
ATOM 1244 N N . GLN A 1 154 ? 2.824 -1.685 -5.700 1.00 67.25 154 GLN A N 1
ATOM 1245 C CA . GLN A 1 154 ? 1.850 -2.599 -6.305 1.00 67.25 154 GLN A CA 1
ATOM 1246 C C . GLN A 1 154 ? 0.387 -2.200 -6.073 1.00 67.25 154 GLN A C 1
ATOM 1248 O O . GLN A 1 154 ? -0.473 -2.482 -6.906 1.00 67.25 154 GLN A O 1
ATOM 1253 N N . PHE A 1 155 ? 0.078 -1.500 -4.982 1.00 74.75 155 PHE A N 1
ATOM 1254 C CA . PHE A 1 155 ? -1.286 -1.056 -4.687 1.00 74.75 155 PHE A CA 1
ATOM 1255 C C . PHE A 1 155 ? -1.811 -0.035 -5.689 1.00 74.75 155 PHE A C 1
ATOM 1257 O O . PHE A 1 155 ? -2.998 -0.032 -6.018 1.00 74.75 155 PHE A O 1
ATOM 1264 N N . ALA A 1 156 ? -0.926 0.813 -6.213 1.00 72.06 156 ALA A N 1
ATOM 1265 C CA . ALA A 1 156 ? -1.306 1.782 -7.226 1.00 72.06 156 ALA A CA 1
ATOM 1266 C C . ALA A 1 156 ? -1.660 1.088 -8.553 1.00 72.06 156 ALA A C 1
ATOM 1268 O O . ALA A 1 156 ? -2.660 1.436 -9.179 1.00 72.06 156 ALA A O 1
ATOM 1269 N N . VAL A 1 157 ? -0.897 0.056 -8.940 1.00 76.81 157 VAL A N 1
ATOM 1270 C CA . VAL A 1 157 ? -1.159 -0.745 -10.151 1.00 76.81 157 VAL A CA 1
ATOM 1271 C C . VAL A 1 157 ? -2.402 -1.613 -10.001 1.00 76.81 157 VAL A C 1
ATOM 1273 O O . VAL A 1 157 ? -3.231 -1.674 -10.900 1.00 76.81 157 VAL A O 1
ATOM 1276 N N . THR A 1 158 ? -2.575 -2.287 -8.873 1.00 80.75 158 THR A N 1
ATOM 1277 C CA . THR A 1 158 ? -3.756 -3.136 -8.650 1.00 80.75 158 THR A CA 1
ATOM 1278 C C . THR A 1 158 ? -5.036 -2.308 -8.599 1.00 80.75 158 THR A C 1
ATOM 1280 O O . THR A 1 158 ? -6.012 -2.669 -9.254 1.00 80.75 158 THR A O 1
ATOM 1283 N N . THR A 1 159 ? -5.009 -1.135 -7.953 1.00 78.50 159 THR A N 1
ATOM 1284 C CA . THR A 1 159 ? -6.156 -0.210 -7.946 1.00 78.50 159 THR A CA 1
ATOM 1285 C C . THR A 1 159 ? -6.512 0.239 -9.358 1.00 78.50 159 THR A C 1
ATOM 1287 O O . THR A 1 159 ? -7.688 0.260 -9.715 1.00 78.50 159 THR A O 1
ATOM 1290 N N . LEU A 1 160 ? -5.503 0.566 -10.173 1.00 74.00 160 LEU A N 1
ATOM 1291 C CA . LEU A 1 160 ? -5.670 0.903 -11.589 1.00 74.00 160 LEU A CA 1
ATOM 1292 C C . LEU A 1 160 ? -6.459 -0.154 -12.365 1.00 74.00 160 LEU A C 1
ATOM 1294 O O . LEU A 1 160 ? -7.235 0.181 -13.255 1.00 74.00 160 LEU A O 1
ATOM 1298 N N . ASN A 1 161 ? -6.254 -1.417 -12.009 1.00 77.69 161 ASN A N 1
ATOM 1299 C CA . ASN A 1 161 ? -6.863 -2.566 -12.661 1.00 77.69 161 ASN A CA 1
ATOM 1300 C C . ASN A 1 161 ? -8.112 -3.068 -11.909 1.00 77.69 161 ASN A C 1
ATOM 1302 O O . ASN A 1 161 ? -8.539 -4.202 -12.113 1.00 77.69 161 ASN A O 1
ATOM 1306 N N . GLY A 1 162 ? -8.710 -2.226 -11.054 1.00 81.44 162 GLY A N 1
ATOM 1307 C CA . GLY A 1 162 ? -9.991 -2.479 -10.387 1.00 81.44 162 GLY A CA 1
ATOM 1308 C C . GLY A 1 162 ? -9.905 -3.131 -9.005 1.00 81.44 162 GLY A C 1
ATOM 1309 O O . GLY A 1 162 ? -10.941 -3.341 -8.373 1.00 81.44 162 GLY A O 1
ATOM 1310 N N . LEU A 1 163 ? -8.699 -3.415 -8.502 1.00 85.81 163 LEU A N 1
ATOM 1311 C CA . LEU A 1 163 ? -8.461 -4.070 -7.215 1.00 85.81 163 LEU A CA 1
ATOM 1312 C C . LEU A 1 163 ? -7.864 -3.097 -6.186 1.00 85.81 163 LEU A C 1
ATOM 1314 O O . LEU A 1 163 ? -6.658 -2.873 -6.144 1.00 85.81 163 LEU A O 1
ATOM 1318 N N . ASN A 1 164 ? -8.699 -2.542 -5.305 1.00 88.44 164 ASN A N 1
ATOM 1319 C CA . ASN A 1 164 ? -8.231 -1.713 -4.190 1.00 88.44 164 ASN A CA 1
ATOM 1320 C C . ASN A 1 164 ? -7.694 -2.594 -3.046 1.00 88.44 164 ASN A C 1
ATOM 1322 O O . ASN A 1 164 ? -8.437 -2.966 -2.137 1.00 88.44 164 ASN A O 1
ATOM 1326 N N . LEU A 1 165 ? -6.404 -2.936 -3.103 1.00 88.00 165 LEU A N 1
ATOM 1327 C CA . LEU A 1 165 ? -5.763 -3.813 -2.116 1.00 88.00 165 LEU A CA 1
ATOM 1328 C C . LEU A 1 165 ? -5.840 -3.304 -0.660 1.00 88.00 165 LEU A C 1
ATOM 1330 O O . LEU A 1 165 ? -6.203 -4.114 0.193 1.00 88.00 165 LEU A O 1
ATOM 1334 N N . PRO A 1 166 ? -5.605 -2.011 -0.336 1.00 89.50 166 PRO A N 1
ATOM 1335 C CA . PRO A 1 166 ? -5.808 -1.506 1.026 1.00 89.50 166 PRO A CA 1
ATOM 1336 C C . PRO A 1 166 ? -7.211 -1.763 1.576 1.00 89.50 166 PRO A C 1
ATOM 1338 O O . PRO A 1 166 ? -7.356 -2.180 2.722 1.00 89.50 166 PRO A O 1
ATOM 1341 N N . ASN A 1 167 ? -8.247 -1.543 0.761 1.00 90.75 167 ASN A N 1
ATOM 1342 C CA . ASN A 1 167 ? -9.622 -1.794 1.182 1.00 90.75 167 ASN A CA 1
ATOM 1343 C C . ASN A 1 167 ? -9.892 -3.294 1.355 1.00 90.75 167 ASN A C 1
ATOM 1345 O O . ASN A 1 167 ? -10.538 -3.686 2.319 1.00 90.75 167 ASN A O 1
ATOM 1349 N N . GLN A 1 168 ? -9.378 -4.149 0.465 1.00 90.81 168 GLN A N 1
ATOM 1350 C CA . GLN A 1 168 ? -9.522 -5.601 0.627 1.00 90.81 168 GLN A CA 1
ATOM 1351 C C . GLN A 1 168 ? -8.872 -6.090 1.922 1.00 90.81 168 GLN A C 1
ATOM 1353 O O . GLN A 1 168 ? -9.499 -6.842 2.661 1.00 90.81 168 GLN A O 1
ATOM 1358 N N . LEU A 1 169 ? -7.664 -5.611 2.230 1.00 90.81 169 LEU A N 1
ATOM 1359 C CA . LEU A 1 169 ? -6.969 -5.938 3.471 1.00 90.81 169 LEU A CA 1
ATOM 1360 C C . LEU A 1 169 ? -7.735 -5.424 4.699 1.00 90.81 169 LEU A C 1
ATOM 1362 O O . LEU A 1 169 ? -7.963 -6.181 5.633 1.00 90.81 169 LEU A O 1
ATOM 1366 N N . TYR A 1 170 ? -8.223 -4.180 4.670 1.00 93.25 170 TYR A N 1
ATOM 1367 C CA . TYR A 1 170 ? -9.064 -3.635 5.741 1.00 93.25 170 TYR A CA 1
ATOM 1368 C C . TYR A 1 170 ? -10.302 -4.502 6.010 1.00 93.25 170 TYR A C 1
ATOM 1370 O O . TYR A 1 170 ? -10.641 -4.789 7.156 1.00 93.25 170 TYR A O 1
ATOM 1378 N N . ARG A 1 171 ? -10.984 -4.929 4.944 1.00 93.50 171 ARG A N 1
ATOM 1379 C CA . ARG A 1 171 ? -12.186 -5.763 5.037 1.00 93.50 171 ARG A CA 1
ATOM 1380 C C . ARG A 1 171 ? -11.853 -7.160 5.547 1.00 93.50 171 ARG A C 1
ATOM 1382 O O . ARG A 1 171 ? -12.583 -7.663 6.393 1.00 93.50 171 ARG A O 1
ATOM 1389 N N . PHE A 1 172 ? -10.745 -7.735 5.084 1.00 92.94 172 PHE A N 1
ATOM 1390 C CA . PHE A 1 172 ? -10.233 -9.021 5.543 1.00 92.94 172 PHE A CA 1
ATOM 1391 C C . PHE A 1 172 ? -9.953 -9.019 7.053 1.00 92.94 172 PHE A C 1
ATOM 1393 O O . PHE A 1 172 ? -10.509 -9.843 7.771 1.00 92.94 172 PHE A O 1
ATOM 1400 N N . GLU A 1 173 ? -9.193 -8.039 7.553 1.00 92.12 173 GLU A N 1
ATOM 1401 C CA . GLU A 1 173 ? -8.829 -7.918 8.978 1.00 92.12 173 GLU A CA 1
ATOM 1402 C C . GLU A 1 173 ? -10.038 -7.745 9.914 1.00 92.12 173 GLU A C 1
ATOM 1404 O O . GLU A 1 173 ? -9.971 -8.032 11.111 1.00 92.12 173 GLU A O 1
ATOM 1409 N N . LEU A 1 174 ? -11.162 -7.274 9.372 1.00 93.50 174 LEU A N 1
ATOM 1410 C CA . LEU A 1 174 ? -12.414 -7.070 10.099 1.00 93.50 174 LEU A CA 1
ATOM 1411 C C . LEU A 1 174 ? -13.470 -8.146 9.811 1.00 93.50 174 LEU A C 1
ATOM 1413 O O . LEU A 1 174 ? -14.606 -8.002 10.259 1.00 93.50 174 LEU A O 1
ATOM 1417 N N . ASN A 1 175 ? -13.125 -9.206 9.071 1.00 93.44 175 ASN A N 1
ATOM 1418 C CA . ASN A 1 175 ? -14.055 -10.253 8.628 1.00 93.44 175 ASN A CA 1
ATOM 1419 C C . ASN A 1 175 ? -15.298 -9.706 7.897 1.00 93.44 175 ASN A C 1
ATOM 1421 O O . ASN A 1 175 ? -16.398 -10.252 7.988 1.00 93.44 175 ASN A O 1
ATOM 1425 N N . LEU A 1 176 ? -15.136 -8.603 7.167 1.00 93.00 176 LEU A N 1
ATOM 1426 C CA . LEU A 1 176 ? -16.172 -8.035 6.314 1.00 93.00 176 LEU A CA 1
ATOM 1427 C C . LEU A 1 176 ? -16.160 -8.739 4.955 1.00 93.00 176 LEU A C 1
ATOM 1429 O O . LEU A 1 176 ? -15.116 -9.177 4.474 1.00 93.00 176 LEU A O 1
ATOM 1433 N N . SER A 1 177 ? -17.313 -8.792 4.281 1.00 93.00 177 SER A N 1
ATOM 1434 C CA . SER A 1 177 ? -17.394 -9.356 2.926 1.00 93.00 177 SER A CA 1
ATOM 1435 C C . SER A 1 177 ? -16.388 -8.669 1.997 1.00 93.00 177 SER A C 1
ATOM 1437 O O . SER A 1 177 ? -16.286 -7.447 2.062 1.00 93.00 177 SER A O 1
ATOM 1439 N N . PRO A 1 178 ? -15.676 -9.365 1.102 1.00 91.12 178 PRO A N 1
ATOM 1440 C CA . PRO A 1 178 ? -14.715 -8.722 0.207 1.00 91.12 178 PRO A CA 1
ATOM 1441 C C . PRO A 1 178 ? -15.393 -7.688 -0.702 1.00 91.12 178 PRO A C 1
ATOM 1443 O O . PRO A 1 178 ? -16.580 -7.792 -1.025 1.00 91.12 178 PRO A O 1
ATOM 1446 N N . GLN A 1 179 ? -14.652 -6.656 -1.108 1.00 87.69 179 GLN A N 1
ATOM 1447 C CA . GLN A 1 179 ? -15.164 -5.708 -2.099 1.00 87.69 179 GLN A CA 1
ATOM 1448 C C . GLN A 1 179 ? -15.299 -6.436 -3.446 1.00 87.69 179 GLN A C 1
ATOM 1450 O O . GLN A 1 179 ? -14.391 -7.167 -3.840 1.00 87.69 179 GLN A O 1
ATOM 1455 N N . LYS A 1 180 ? -16.404 -6.221 -4.173 1.00 86.00 180 LYS A N 1
ATOM 1456 C CA . LYS A 1 180 ? -16.532 -6.717 -5.552 1.00 86.00 180 LYS A CA 1
ATOM 1457 C C . LYS A 1 180 ? -15.437 -6.101 -6.425 1.00 86.00 180 LYS A C 1
ATOM 1459 O O . LYS A 1 180 ? -15.290 -4.879 -6.455 1.00 86.00 180 LYS A O 1
ATOM 1464 N N . VAL A 1 181 ? -14.687 -6.948 -7.119 1.00 84.69 181 VAL A N 1
ATOM 1465 C CA . VAL A 1 181 ? -13.571 -6.543 -7.978 1.00 84.69 181 VAL A CA 1
ATOM 1466 C C . VAL A 1 181 ? -14.010 -6.656 -9.428 1.00 84.69 181 VAL A C 1
ATOM 1468 O O . VAL A 1 181 ? -14.413 -7.728 -9.868 1.00 84.69 181 VAL A O 1
ATOM 1471 N N . ASN A 1 182 ? -13.903 -5.557 -10.168 1.00 80.00 182 ASN A N 1
ATOM 1472 C CA . ASN A 1 182 ? -14.070 -5.560 -11.616 1.00 80.00 182 ASN A CA 1
ATOM 1473 C C . ASN A 1 182 ? -12.681 -5.446 -12.232 1.00 80.00 182 ASN A C 1
ATOM 1475 O O . ASN A 1 182 ? -12.170 -4.338 -12.394 1.00 80.00 182 ASN A O 1
ATOM 1479 N N . TYR A 1 183 ? -12.056 -6.589 -12.509 1.00 78.94 183 TYR A N 1
ATOM 1480 C CA . TYR A 1 183 ? -10.728 -6.607 -13.103 1.00 78.94 183 TYR A CA 1
ATOM 1481 C C . TYR A 1 183 ? -10.766 -5.947 -14.476 1.00 78.94 183 TYR A C 1
ATOM 1483 O O . TYR A 1 183 ? -11.497 -6.373 -15.367 1.00 78.94 183 TYR A O 1
ATOM 1491 N N . ASN A 1 184 ? -9.957 -4.910 -14.642 1.00 72.06 184 ASN A N 1
ATOM 1492 C CA . ASN A 1 184 ? -9.731 -4.281 -15.930 1.00 72.06 184 ASN A CA 1
ATOM 1493 C C . ASN A 1 184 ? -8.242 -4.374 -16.227 1.00 72.06 184 ASN A C 1
ATOM 1495 O O . ASN A 1 184 ? -7.496 -3.494 -15.809 1.00 72.06 184 ASN A O 1
ATOM 1499 N N . PHE A 1 185 ? -7.821 -5.452 -16.893 1.00 69.88 185 PHE A N 1
ATOM 1500 C CA . PHE A 1 185 ? -6.443 -5.621 -17.355 1.00 69.88 185 PHE A CA 1
ATOM 1501 C C . PHE A 1 185 ? -6.175 -4.615 -18.475 1.00 69.88 185 PHE A C 1
ATOM 1503 O O . PHE A 1 185 ? -6.356 -4.879 -19.662 1.00 69.88 185 PHE A O 1
ATOM 1510 N N . SER A 1 186 ? -5.790 -3.413 -18.068 1.00 68.38 186 SER A N 1
ATOM 1511 C CA . SER A 1 186 ? -5.473 -2.325 -18.978 1.00 68.38 186 SER A CA 1
ATOM 1512 C C . SER A 1 186 ? -3.961 -2.195 -19.105 1.00 68.38 186 SER A C 1
ATOM 1514 O O . SER A 1 186 ? -3.227 -2.411 -18.147 1.00 68.38 186 SER A O 1
ATOM 1516 N N . TRP A 1 187 ? -3.471 -1.743 -20.258 1.00 64.69 187 TRP A N 1
ATOM 1517 C CA . TRP A 1 187 ? -2.057 -1.372 -20.427 1.00 64.69 187 TRP A CA 1
ATOM 1518 C C . TRP A 1 187 ? -1.671 -0.095 -19.656 1.00 64.69 187 TRP A C 1
ATOM 1520 O O . TRP A 1 187 ? -0.573 0.437 -19.832 1.00 64.69 187 TRP A O 1
ATOM 1530 N N . ASN A 1 188 ? -2.568 0.416 -18.806 1.00 68.06 188 ASN A N 1
ATOM 1531 C CA . ASN A 1 188 ? -2.279 1.534 -17.929 1.00 68.06 188 ASN A CA 1
ATOM 1532 C C . ASN A 1 188 ? -1.227 1.107 -16.911 1.00 68.06 188 ASN A C 1
ATOM 1534 O O . ASN A 1 188 ? -1.403 0.150 -16.156 1.00 68.06 188 ASN A O 1
ATOM 1538 N N . PHE A 1 189 ? -0.144 1.866 -16.867 1.00 72.81 189 PHE A N 1
ATOM 1539 C CA . PHE A 1 189 ? 0.919 1.675 -15.902 1.00 72.81 189 PHE A CA 1
ATOM 1540 C C . PHE A 1 189 ? 0.889 2.771 -14.845 1.00 72.81 189 PHE A C 1
ATOM 1542 O O . PHE A 1 189 ? 0.387 3.880 -15.064 1.00 72.81 189 PHE A O 1
ATOM 1549 N N . TRP A 1 190 ? 1.423 2.426 -13.681 1.00 77.56 190 TRP A N 1
ATOM 1550 C CA . TRP A 1 190 ? 1.776 3.385 -12.652 1.00 77.56 190 TRP A CA 1
ATOM 1551 C C . TRP A 1 190 ? 3.226 3.819 -12.866 1.00 77.56 190 TRP A C 1
ATOM 1553 O O . TRP A 1 190 ? 4.085 3.000 -13.208 1.00 77.56 190 TRP A O 1
ATOM 1563 N N . MET A 1 191 ? 3.498 5.100 -12.641 1.00 78.44 191 MET A N 1
ATOM 1564 C CA . MET A 1 191 ? 4.835 5.674 -12.730 1.00 78.44 191 MET A CA 1
ATOM 1565 C C . MET A 1 191 ? 5.096 6.591 -11.537 1.00 78.44 191 MET A C 1
ATOM 1567 O O . MET A 1 191 ? 4.235 7.384 -11.165 1.00 78.44 191 MET A O 1
ATOM 1571 N N . SER A 1 192 ? 6.305 6.506 -10.985 1.00 78.81 192 SER A N 1
ATOM 1572 C CA . SER A 1 192 ? 6.853 7.487 -10.052 1.00 78.81 192 SER A CA 1
ATOM 1573 C C . SER A 1 192 ? 7.619 8.555 -10.818 1.00 78.81 192 SER A C 1
ATOM 1575 O O . SER A 1 192 ? 8.725 8.329 -11.314 1.00 78.81 192 SER A O 1
ATOM 1577 N N . GLU A 1 193 ? 7.043 9.750 -10.884 1.00 77.38 193 GLU A N 1
ATOM 1578 C CA . GLU A 1 193 ? 7.650 10.918 -11.521 1.00 77.38 193 GLU A CA 1
ATOM 1579 C C . GLU A 1 193 ? 8.954 11.296 -10.817 1.00 77.38 193 GLU A C 1
ATOM 1581 O O . GLU A 1 193 ? 9.959 11.595 -11.461 1.00 77.38 193 GLU A O 1
ATOM 1586 N N . ALA A 1 194 ? 8.963 11.234 -9.483 1.00 75.69 194 ALA A N 1
ATOM 1587 C CA . ALA A 1 194 ? 10.132 11.552 -8.676 1.00 75.69 194 ALA A CA 1
ATOM 1588 C C . ALA A 1 194 ? 11.285 10.567 -8.924 1.00 75.69 194 ALA A C 1
ATOM 1590 O O . ALA A 1 194 ? 12.433 10.998 -9.090 1.00 75.69 194 ALA A O 1
ATOM 1591 N N . ASN A 1 195 ? 10.993 9.263 -8.994 1.00 77.69 195 ASN A N 1
ATOM 1592 C CA . ASN A 1 195 ? 12.010 8.249 -9.266 1.00 77.69 195 ASN A CA 1
ATOM 1593 C C . ASN A 1 195 ? 12.499 8.320 -10.715 1.00 77.69 195 ASN A C 1
ATOM 1595 O O . ASN A 1 195 ? 13.699 8.176 -10.943 1.00 77.69 195 ASN A O 1
ATOM 1599 N N . GLU A 1 196 ? 11.627 8.608 -11.687 1.00 81.56 196 GLU A N 1
ATOM 1600 C CA . GLU A 1 196 ? 12.044 8.796 -13.081 1.00 81.56 196 GLU A CA 1
ATOM 1601 C C . GLU A 1 196 ? 12.935 10.031 -13.256 1.00 81.56 196 GLU A C 1
ATOM 1603 O O . GLU A 1 196 ? 14.002 9.943 -13.866 1.00 81.56 196 GLU A O 1
ATOM 1608 N N . ILE A 1 197 ? 12.584 11.167 -12.644 1.00 79.69 197 ILE A N 1
ATOM 1609 C CA . ILE A 1 197 ? 13.438 12.364 -12.654 1.00 79.69 197 ILE A CA 1
ATOM 1610 C C . ILE A 1 197 ? 14.787 12.064 -11.992 1.00 79.69 197 ILE A C 1
ATOM 1612 O O . ILE A 1 197 ? 15.835 12.450 -12.517 1.00 79.69 197 ILE A O 1
ATOM 1616 N N . ARG A 1 198 ? 14.792 11.365 -10.848 1.00 78.56 198 ARG A N 1
ATOM 1617 C CA . ARG A 1 198 ? 16.030 10.977 -10.157 1.00 78.56 198 ARG A CA 1
ATOM 1618 C C . ARG A 1 198 ? 16.886 10.049 -11.021 1.00 78.56 198 ARG A C 1
ATOM 1620 O O . ARG A 1 198 ? 18.090 10.285 -11.124 1.00 78.56 198 ARG A O 1
ATOM 1627 N N . ARG A 1 199 ? 16.276 9.060 -11.684 1.00 81.88 199 ARG A N 1
ATOM 1628 C CA . ARG A 1 199 ? 16.952 8.155 -12.626 1.00 81.88 199 ARG A CA 1
ATOM 1629 C C . ARG A 1 199 ? 17.616 8.946 -13.747 1.00 81.88 199 ARG A C 1
ATOM 1631 O O . ARG A 1 199 ? 18.810 8.782 -13.964 1.00 81.88 199 ARG A O 1
ATOM 1638 N N . ILE A 1 200 ? 16.880 9.845 -14.404 1.00 82.75 200 ILE A N 1
ATOM 1639 C CA . ILE A 1 200 ? 17.395 10.667 -15.511 1.00 82.75 200 ILE A CA 1
ATOM 1640 C C . ILE A 1 200 ? 18.545 11.570 -15.052 1.00 82.75 200 ILE A C 1
ATOM 1642 O O . ILE A 1 200 ? 19.559 11.682 -15.744 1.00 82.75 200 ILE A O 1
ATOM 1646 N N . LYS A 1 201 ? 18.429 12.194 -13.871 1.00 82.31 201 LYS A N 1
ATOM 1647 C CA . LYS A 1 201 ? 19.503 13.020 -13.295 1.00 82.31 201 LYS A CA 1
ATOM 1648 C C . LYS A 1 201 ? 20.793 12.220 -13.087 1.00 82.31 201 LYS A C 1
ATOM 1650 O O . LYS A 1 201 ? 21.866 12.763 -13.354 1.00 82.31 201 LYS A O 1
ATOM 1655 N N . GLY A 1 202 ? 20.673 10.958 -12.669 1.00 81.19 202 GLY A N 1
ATOM 1656 C CA . GLY A 1 202 ? 21.791 10.042 -12.433 1.00 81.19 202 GLY A CA 1
ATOM 1657 C C . GLY A 1 202 ? 22.468 9.479 -13.690 1.00 81.19 202 GLY A C 1
ATOM 1658 O O . GLY A 1 202 ? 23.537 8.883 -13.580 1.00 81.19 202 GLY A O 1
ATOM 1659 N N . LEU A 1 203 ? 21.899 9.662 -14.887 1.00 80.25 203 LEU A N 1
ATOM 1660 C CA . LEU A 1 203 ? 22.506 9.170 -16.129 1.00 80.25 203 LEU A CA 1
ATOM 1661 C C . LEU A 1 203 ? 23.753 9.976 -16.512 1.00 80.25 203 LEU A C 1
ATOM 1663 O O . LEU A 1 203 ? 23.749 11.204 -16.462 1.00 80.25 203 LEU A O 1
ATOM 1667 N N . LYS A 1 204 ? 24.810 9.296 -16.972 1.00 79.69 204 LYS A N 1
ATOM 1668 C CA . LYS A 1 204 ? 26.026 9.956 -17.489 1.00 79.69 204 LYS A CA 1
ATOM 1669 C C . LYS A 1 204 ? 25.889 10.417 -18.947 1.00 79.69 204 LYS A C 1
ATOM 1671 O O . LYS A 1 204 ? 26.533 11.381 -19.338 1.00 79.69 204 LYS A O 1
ATOM 1676 N N . GLN A 1 205 ? 25.045 9.756 -19.742 1.00 78.62 205 GLN A N 1
ATOM 1677 C CA . GLN A 1 205 ? 24.813 10.034 -21.168 1.00 78.62 205 GLN A CA 1
ATOM 1678 C C . GLN A 1 205 ? 23.315 9.885 -21.505 1.00 78.62 205 GLN A C 1
ATOM 1680 O O . GLN A 1 205 ? 22.546 9.385 -20.688 1.00 78.62 205 GLN A O 1
ATOM 1685 N N . ASN A 1 206 ? 22.888 10.310 -22.701 1.00 83.62 206 ASN A N 1
ATOM 1686 C CA . ASN A 1 206 ? 21.518 10.144 -23.229 1.00 83.62 206 ASN A CA 1
ATOM 1687 C C . ASN A 1 206 ? 20.375 10.845 -22.458 1.00 83.62 206 ASN A C 1
ATOM 1689 O O . ASN A 1 206 ? 19.207 10.520 -22.673 1.00 83.62 206 ASN A O 1
ATOM 1693 N N . LYS A 1 207 ? 20.664 11.851 -21.616 1.00 86.00 207 LYS A N 1
ATOM 1694 C CA . LYS A 1 207 ? 19.636 12.554 -20.815 1.00 86.00 207 LYS A CA 1
ATOM 1695 C C . LYS A 1 207 ? 18.483 13.119 -21.652 1.00 86.00 207 LYS A C 1
ATOM 1697 O O . LYS A 1 207 ? 17.331 12.915 -21.294 1.00 86.00 207 LYS A O 1
ATOM 1702 N N . LEU A 1 208 ? 18.776 13.787 -22.771 1.00 85.06 208 LEU A N 1
ATOM 1703 C CA . LEU A 1 208 ? 17.753 14.384 -23.646 1.00 85.06 208 LEU A CA 1
ATOM 1704 C C . LEU A 1 208 ? 16.788 13.336 -24.218 1.00 85.06 208 LEU A C 1
ATOM 1706 O O . LEU A 1 208 ? 15.575 13.531 -24.188 1.00 85.06 208 LEU A O 1
ATOM 1710 N N . LYS A 1 209 ? 17.320 12.195 -24.675 1.00 86.38 209 LYS A N 1
ATOM 1711 C CA . LYS A 1 209 ? 16.515 11.068 -25.166 1.00 86.38 209 LYS A CA 1
ATOM 1712 C C . LYS A 1 209 ? 15.587 10.537 -24.074 1.00 86.38 209 LYS A C 1
ATOM 1714 O O . LYS A 1 209 ? 14.412 10.295 -24.326 1.00 86.38 209 LYS A O 1
ATOM 1719 N N . GLU A 1 210 ? 16.100 10.386 -22.858 1.00 84.62 210 GLU A N 1
ATOM 1720 C CA . GLU A 1 210 ? 15.322 9.881 -21.725 1.00 84.62 210 GLU A CA 1
ATOM 1721 C C . GLU A 1 210 ? 14.271 10.883 -21.234 1.00 84.62 210 GLU A C 1
ATOM 1723 O O . GLU A 1 210 ? 13.174 10.470 -20.870 1.00 84.62 210 GLU A O 1
ATOM 1728 N N . ILE A 1 211 ? 14.546 12.190 -21.300 1.00 85.12 211 ILE A N 1
ATOM 1729 C CA . ILE A 1 211 ? 13.545 13.240 -21.052 1.00 85.12 211 ILE A CA 1
ATOM 1730 C C . ILE A 1 211 ? 12.415 13.152 -22.083 1.00 85.12 211 ILE A C 1
ATOM 1732 O O . ILE A 1 211 ? 11.244 13.193 -21.711 1.00 85.12 211 ILE A O 1
ATOM 1736 N N . PHE A 1 212 ? 12.743 12.976 -23.366 1.00 85.44 212 PHE A N 1
ATOM 1737 C CA . PHE A 1 212 ? 11.736 12.806 -24.415 1.00 85.44 212 PHE A CA 1
ATOM 1738 C C . PHE A 1 212 ? 10.898 11.534 -24.208 1.00 85.44 212 PHE A C 1
ATOM 1740 O O . PHE A 1 212 ? 9.671 11.560 -24.326 1.00 85.44 212 PHE A O 1
ATOM 1747 N N . LEU A 1 213 ? 11.539 10.420 -23.839 1.00 82.31 213 LEU A N 1
ATOM 1748 C CA . LEU A 1 213 ? 10.844 9.181 -23.489 1.00 82.31 213 LEU A CA 1
ATOM 1749 C C . LEU A 1 213 ? 9.940 9.359 -22.267 1.00 82.31 213 LEU A C 1
ATOM 1751 O O . LEU A 1 213 ? 8.810 8.873 -22.289 1.00 82.31 213 LEU A O 1
ATOM 1755 N N . LEU A 1 214 ? 10.396 10.072 -21.235 1.00 82.31 214 LEU A N 1
ATOM 1756 C CA . LEU A 1 214 ? 9.583 10.399 -20.067 1.00 82.31 214 LEU A CA 1
ATOM 1757 C C . LEU A 1 214 ? 8.365 11.234 -20.468 1.00 82.31 214 LEU A C 1
ATOM 1759 O O . LEU A 1 214 ? 7.255 10.859 -20.116 1.00 82.31 214 LEU A O 1
ATOM 1763 N N . ALA A 1 215 ? 8.532 12.294 -21.262 1.00 81.81 215 ALA A N 1
ATOM 1764 C CA . ALA A 1 215 ? 7.413 13.101 -21.755 1.00 81.81 215 ALA A CA 1
ATOM 1765 C C . ALA A 1 215 ? 6.385 12.246 -22.518 1.00 81.81 215 ALA A C 1
ATOM 1767 O O . ALA A 1 215 ? 5.183 12.323 -22.265 1.00 81.81 215 ALA A O 1
ATOM 1768 N N . ARG A 1 216 ? 6.852 11.343 -23.388 1.00 80.19 216 ARG A N 1
ATOM 1769 C CA . ARG A 1 216 ? 5.982 10.399 -24.103 1.00 80.19 216 ARG A CA 1
ATOM 1770 C C . ARG A 1 216 ? 5.288 9.403 -23.165 1.00 80.19 216 ARG A C 1
ATOM 1772 O O . ARG A 1 216 ? 4.149 9.030 -23.434 1.00 80.19 216 ARG A O 1
ATOM 1779 N N . ARG A 1 217 ? 5.948 8.957 -22.089 1.00 78.25 217 ARG A N 1
ATOM 1780 C CA . ARG A 1 217 ? 5.356 8.086 -21.057 1.00 78.25 217 ARG A CA 1
ATOM 1781 C C . ARG A 1 217 ? 4.310 8.824 -20.232 1.00 78.25 217 ARG A C 1
ATOM 1783 O O . ARG A 1 217 ? 3.238 8.272 -20.043 1.00 78.25 217 ARG A O 1
ATOM 1790 N N . ILE A 1 218 ? 4.574 10.064 -19.819 1.00 75.88 218 ILE A N 1
ATOM 1791 C CA . ILE A 1 218 ? 3.622 10.938 -19.110 1.00 75.88 218 ILE A CA 1
ATOM 1792 C C . ILE A 1 218 ? 2.305 11.024 -19.896 1.00 75.88 218 ILE A C 1
ATOM 1794 O O . ILE A 1 218 ? 1.244 10.824 -19.319 1.00 75.88 218 ILE A O 1
ATOM 1798 N N . LEU A 1 219 ? 2.366 11.212 -21.219 1.00 72.25 219 LEU A N 1
ATOM 1799 C CA . LEU A 1 219 ? 1.177 11.273 -22.086 1.00 72.25 219 LEU A CA 1
ATOM 1800 C C . LEU A 1 219 ? 0.406 9.947 -22.206 1.00 72.25 219 LEU A C 1
ATOM 1802 O O . LEU A 1 219 ? -0.745 9.947 -22.631 1.00 72.25 219 LEU A O 1
ATOM 1806 N N . LYS A 1 220 ? 1.041 8.817 -21.883 1.00 69.12 220 LYS A N 1
ATOM 1807 C CA . LYS A 1 220 ? 0.455 7.470 -21.963 1.00 69.12 220 LYS A CA 1
ATOM 1808 C C . LYS A 1 220 ? 0.161 6.851 -20.598 1.00 69.12 220 LYS A C 1
ATOM 1810 O O . LYS A 1 220 ? -0.386 5.752 -20.552 1.00 69.12 220 LYS A O 1
ATOM 1815 N N . THR A 1 221 ? 0.567 7.495 -19.505 1.00 67.50 221 THR A N 1
ATOM 1816 C CA . THR A 1 221 ? 0.405 6.927 -18.169 1.00 67.50 221 THR A CA 1
ATOM 1817 C C . THR A 1 221 ? -1.039 7.090 -17.721 1.00 67.50 221 THR A C 1
ATOM 1819 O O . THR A 1 221 ? -1.652 8.142 -17.903 1.00 67.50 221 THR A O 1
ATOM 1822 N N . GLY A 1 222 ? 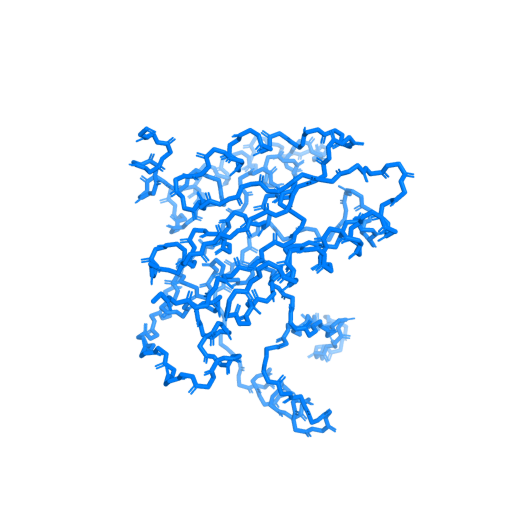-1.572 6.042 -17.097 1.00 59.84 222 GLY A N 1
ATOM 1823 C CA . GLY A 1 222 ? -2.899 6.089 -16.498 1.00 59.84 222 GLY A CA 1
ATOM 1824 C C . GLY A 1 222 ? -2.881 6.750 -15.122 1.00 59.84 222 GLY A C 1
ATOM 1825 O O . GLY A 1 222 ? -3.833 7.443 -14.798 1.00 59.84 222 GLY A O 1
ATOM 1826 N N . ILE A 1 223 ? -1.829 6.547 -14.311 1.00 62.47 223 ILE A N 1
ATOM 1827 C CA . ILE A 1 223 ? -1.672 7.131 -12.962 1.00 62.47 223 ILE A CA 1
ATOM 1828 C C . ILE A 1 223 ? -0.244 7.602 -12.720 1.00 62.47 223 ILE A C 1
ATOM 1830 O O . ILE A 1 223 ? 0.727 6.954 -13.115 1.00 62.47 223 ILE A O 1
ATOM 1834 N N . PHE A 1 224 ? -0.163 8.704 -11.988 1.00 65.12 224 PHE A N 1
ATOM 1835 C CA . PHE A 1 224 ? 1.037 9.310 -11.438 1.00 65.12 224 PHE A CA 1
ATOM 1836 C C . PHE A 1 224 ? 1.096 9.076 -9.918 1.00 65.12 224 PHE A C 1
ATOM 1838 O O . PHE A 1 224 ? 0.059 9.067 -9.250 1.00 65.12 224 PHE A O 1
ATOM 1845 N N . GLU A 1 225 ? 2.287 8.878 -9.351 1.00 66.94 225 GLU A N 1
ATOM 1846 C CA . GLU A 1 225 ? 2.481 8.685 -7.909 1.00 66.94 225 GLU A CA 1
ATOM 1847 C C . GLU A 1 225 ? 2.050 9.915 -7.108 1.00 66.94 225 GLU A C 1
ATOM 1849 O O . GLU A 1 225 ? 1.351 9.790 -6.098 1.00 66.94 225 GLU A O 1
ATOM 1854 N N . ILE A 1 226 ? 2.457 11.099 -7.568 1.00 62.31 226 ILE A N 1
ATOM 1855 C CA . ILE A 1 226 ? 2.244 12.361 -6.855 1.00 62.31 226 ILE A CA 1
ATOM 1856 C C . ILE A 1 226 ? 1.186 13.194 -7.581 1.00 62.31 226 ILE A C 1
ATOM 1858 O O . ILE A 1 226 ? 0.210 13.629 -6.963 1.00 62.31 226 ILE A O 1
ATOM 1862 N N . PHE A 1 227 ? 1.337 13.377 -8.893 1.00 60.22 227 PHE A N 1
ATOM 1863 C CA . PHE A 1 227 ? 0.572 14.336 -9.690 1.00 60.22 227 PHE A CA 1
ATOM 1864 C C . PHE A 1 227 ? -0.546 13.695 -10.524 1.00 60.22 227 PHE A C 1
ATOM 1866 O O . PHE A 1 227 ? -0.742 14.058 -11.682 1.00 60.22 227 PHE A O 1
ATOM 1873 N N . ASP A 1 228 ? -1.310 12.742 -9.975 1.00 60.88 228 ASP A N 1
ATOM 1874 C CA . ASP A 1 228 ? -2.473 12.214 -10.708 1.00 60.88 228 ASP A CA 1
ATOM 1875 C C . ASP A 1 228 ? -3.546 13.308 -10.830 1.00 60.88 228 ASP A C 1
ATOM 1877 O O . ASP A 1 228 ? -4.282 13.586 -9.880 1.00 60.88 228 ASP A O 1
ATOM 1881 N N . LEU A 1 229 ? -3.610 13.933 -12.014 1.00 50.25 229 LEU A N 1
ATOM 1882 C CA . LEU A 1 229 ? -4.505 15.040 -12.372 1.00 50.25 229 LEU A CA 1
ATOM 1883 C C . LEU A 1 229 ? -5.986 14.702 -12.192 1.00 50.25 229 LEU A C 1
ATOM 1885 O O . LEU A 1 229 ? -6.770 15.588 -11.860 1.00 50.25 229 LEU A O 1
ATOM 1889 N N . ARG A 1 230 ? -6.372 13.424 -12.286 1.00 54.03 230 ARG A N 1
ATOM 1890 C CA . ARG A 1 230 ? -7.750 12.974 -12.004 1.00 54.03 230 ARG A CA 1
ATOM 1891 C C . ARG A 1 230 ? -8.090 13.034 -10.513 1.00 54.03 230 ARG A C 1
ATOM 1893 O O . ARG A 1 230 ? -9.205 12.726 -10.107 1.00 54.03 230 ARG A O 1
ATOM 1900 N N . ILE A 1 231 ? -7.105 13.379 -9.686 1.00 49.19 231 ILE A N 1
ATOM 1901 C CA . ILE A 1 231 ? -7.162 13.361 -8.230 1.00 49.19 231 ILE A CA 1
ATOM 1902 C C . ILE A 1 231 ? -6.537 14.645 -7.631 1.00 49.19 231 ILE A C 1
ATOM 1904 O O . ILE A 1 231 ? -6.445 14.760 -6.407 1.00 49.19 231 ILE A O 1
ATOM 1908 N N . LEU A 1 232 ? -6.115 15.621 -8.455 1.00 44.00 232 LEU A N 1
ATOM 1909 C CA . LEU A 1 232 ? -5.547 16.906 -8.008 1.00 44.00 232 LEU A CA 1
ATOM 1910 C C . LEU A 1 232 ? -6.609 17.880 -7.464 1.00 44.00 232 LEU A C 1
ATOM 1912 O O . LEU A 1 232 ? -6.293 18.699 -6.604 1.00 44.00 232 LEU A O 1
ATOM 1916 N N . SER A 1 233 ? -7.887 17.704 -7.822 1.00 48.19 233 SER A N 1
ATOM 1917 C CA . SER A 1 233 ? -9.044 18.416 -7.238 1.00 48.19 233 SER A CA 1
ATOM 1918 C C . SER A 1 233 ? -9.307 18.090 -5.756 1.00 48.19 233 SER A C 1
ATOM 1920 O O . SER A 1 233 ? -10.348 18.427 -5.199 1.00 48.19 233 SER A O 1
ATOM 1922 N N . HIS A 1 234 ? -8.406 17.354 -5.107 1.00 46.00 234 HIS A N 1
ATOM 1923 C CA . HIS A 1 234 ? -8.564 16.835 -3.751 1.00 46.00 234 HIS A CA 1
ATOM 1924 C C . HIS A 1 234 ? -7.434 17.249 -2.803 1.00 46.00 234 HIS A C 1
ATOM 1926 O O . HIS A 1 234 ? -7.429 16.787 -1.665 1.00 46.00 234 HIS A O 1
ATOM 1932 N N . LEU A 1 235 ? -6.492 18.073 -3.275 1.00 41.38 235 LEU A N 1
ATOM 1933 C CA . LEU A 1 235 ? -5.416 18.651 -2.464 1.00 41.38 235 LEU A CA 1
ATOM 1934 C C . LEU A 1 235 ? -5.824 19.937 -1.734 1.00 41.38 235 LEU A C 1
ATOM 1936 O O . LEU A 1 235 ? -5.066 20.407 -0.896 1.00 41.38 235 LEU A O 1
ATOM 1940 N N . TRP A 1 236 ? -6.998 20.490 -2.042 1.00 38.38 236 TRP A N 1
ATOM 1941 C CA . TRP A 1 236 ? -7.447 21.774 -1.518 1.00 38.38 236 TRP A CA 1
ATOM 1942 C C . TRP A 1 236 ? -8.900 21.673 -1.059 1.00 38.38 236 TRP A C 1
ATOM 1944 O O . TRP A 1 236 ? -9.793 21.504 -1.889 1.00 38.38 236 TRP A O 1
ATOM 1954 N N . HIS A 1 237 ? -9.096 21.749 0.256 1.00 41.75 237 HIS A N 1
ATOM 1955 C CA . HIS A 1 237 ? -10.213 22.414 0.923 1.00 41.75 237 HIS A CA 1
ATOM 1956 C C . HIS A 1 237 ? -9.672 23.006 2.218 1.00 41.75 237 HIS A C 1
ATOM 1958 O O . HIS A 1 237 ? -9.008 22.242 2.952 1.00 41.75 237 HIS A O 1
#

Organism: Ignavibacterium album (strain DSM 19864 / JCM 16511 / NBRC 101810 / Mat9-16) (NCBI:txid945713)

pLDDT: mean 81.18, std 14.4, range [33.12, 96.38]

Foldseek 3Di:
DDAAAEEEPLLDLLSVLLLVLCLVVVHAYAYEYEDDDPSRPCNVLSQLFPSHPHYHYWYCPVPPVGVVVSVVVVCVPDPHGYHYAYRDDPDDDDPQDDDDFKDADDDDPVVVVVVVVCCVVVVDDADKDWDWDQDPVVRDIDTDDIGPRYRDPVQVRCVVQFDNRSQQRVCRVVVHDGDDGDGHRDRAMEGEPVVLVVVLVPDPDDSVVSVVVVVVVVVRHPDYSPCGVVCPVRSDD

InterPro domains:
  IPR011761 ATP-grasp fold [PS50975] (109-174)

Radius of gyration: 18.89 Å; chains: 1; bounding box: 44×47×50 Å